Protein AF-A0A836VFN3-F1 (afdb_monomer_lite)

Secondary structure (DSSP, 8-state):
-HHHHHHHHHHHHHHHHHHHHHHHHHHHHHHHHHHHS-GGGGGHHHHHHHTT--SGGGHHHHHHHHHHHHHHHHHHHHHHHHHHHHHHGGGT----SHHHHHHHHHHHH-TTHHHHHHHHHHHHHHHHHHHHHHHHHHHHHHHHHHHH-SS---------TT-HHHHHHHHHHHHHHHHHTSTTSSPHHHHHHHHHHHHHHHHHHHHHHHHHHHH-HHHH-TTSPPPHHHHHHHHHHHHHHHHHHHHHHHHHHHHHHH-

pLDDT: mean 77.26, std 13.4, range [36.62, 94.38]

Sequence (259 aa):
MHMQNKCAMNRARIQLFTTGGYLLLQTVEAFLLAVGGSITNLLYPYFIQQKGWQGPRFRRVQLYDLAFGTSVLVIINLSIWTIGAELLYPRGMTVESLDDLANLLTLVLGQLGGPIFYLGVFAALYSSVIGNAVGNGYLVTDIVRVCQSREATLAGRLEVGHSRVYHAVAAWCLFSPLIWSLPGMPSFIALTIIANAAAVVVLPILCGGLWCLTARTAFIGPAYRNKWWENTVLAGLFILSLWAAYQSVIAITNALYIT

Foldseek 3Di:
DVVVVVVVVVVVVVVCCVVVVVVVVVVVLVVCCVPVQFPLVVLLVLVCVVVVVDDDVCVVVSVVVVVVVVVVVVVVVVVVVVLCCVQCVVVVDDDPDPVVVLVSLCVVVNPCRNVVSVVVVVVVVVVVLQSVLQSVLVVVVVVVVVVVDPDDDPPHRPPSVPPPSSVVSSCCSVCVVVVCPDPPHDPPVVVVLVVVLVSLLCRLVVLVVVLVQQQDCVRVHPVRHDDPVSNVVSVVSNVSSVVSNVVSVVVVVVVVVVD

Radius of gyration: 23.2 Å; chains: 1; bounding box: 80×47×56 Å

Structure (mmCIF, N/CA/C/O backbone):
data_AF-A0A836VFN3-F1
#
_entry.id   AF-A0A836VFN3-F1
#
loop_
_atom_site.group_PDB
_atom_site.id
_atom_site.type_symbol
_atom_site.label_atom_id
_atom_site.label_alt_id
_atom_site.label_comp_id
_atom_site.label_asym_id
_atom_site.label_entity_id
_atom_site.label_seq_id
_atom_site.pdbx_PDB_ins_code
_atom_site.Cartn_x
_atom_site.Cartn_y
_atom_site.Cartn_z
_atom_site.occupancy
_atom_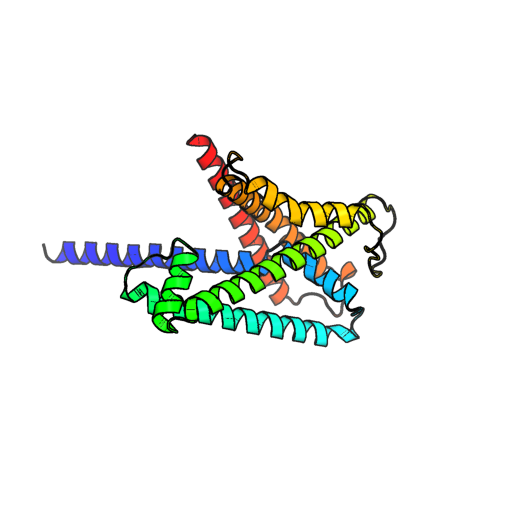site.B_iso_or_equiv
_atom_site.auth_seq_id
_atom_site.auth_comp_id
_atom_site.auth_asym_id
_atom_site.auth_atom_id
_atom_site.pdbx_PDB_model_num
ATOM 1 N N . MET A 1 1 ? -55.175 15.075 8.593 1.00 45.00 1 MET A N 1
ATOM 2 C CA . MET A 1 1 ? -53.905 14.727 9.281 1.00 45.00 1 MET A CA 1
ATOM 3 C C . MET A 1 1 ? -53.213 13.457 8.764 1.00 45.00 1 MET A C 1
ATOM 5 O O . MET A 1 1 ? -51.993 13.405 8.805 1.00 45.00 1 MET A O 1
ATOM 9 N N . HIS A 1 2 ? -53.913 12.453 8.217 1.00 39.25 2 HIS A N 1
ATOM 10 C CA . HIS A 1 2 ? -53.285 11.175 7.822 1.00 39.25 2 HIS A CA 1
ATOM 11 C C . HIS A 1 2 ? -52.385 11.228 6.556 1.00 39.25 2 HIS A C 1
ATOM 13 O O . HIS A 1 2 ? -51.467 10.424 6.413 1.00 39.25 2 HIS A O 1
ATOM 19 N N . MET A 1 3 ? -52.588 12.203 5.658 1.00 41.81 3 MET A N 1
ATOM 20 C CA . MET A 1 3 ? -51.788 12.372 4.429 1.00 41.81 3 MET A CA 1
ATOM 21 C C . MET A 1 3 ? -50.443 13.090 4.652 1.00 41.81 3 MET A C 1
ATOM 23 O O . MET A 1 3 ? -49.457 12.756 3.996 1.00 41.81 3 MET A O 1
ATOM 27 N N . GLN A 1 4 ? -50.361 14.023 5.609 1.00 42.06 4 GLN A N 1
ATOM 28 C CA . GLN A 1 4 ? -49.110 14.734 5.910 1.00 42.06 4 GLN A CA 1
ATOM 29 C C . GLN A 1 4 ? -48.072 13.827 6.593 1.00 42.06 4 GLN A C 1
ATOM 31 O O . GLN A 1 4 ? -46.896 13.894 6.240 1.00 42.06 4 GLN A O 1
ATOM 36 N N . ASN A 1 5 ? -48.503 12.887 7.445 1.00 42.81 5 ASN A N 1
ATOM 37 C CA . ASN A 1 5 ? -47.602 11.903 8.060 1.00 42.81 5 ASN A CA 1
ATOM 38 C C . ASN A 1 5 ? -47.013 10.908 7.046 1.00 42.81 5 ASN A C 1
ATOM 40 O O . ASN A 1 5 ? -45.830 10.589 7.130 1.00 42.81 5 ASN A O 1
ATOM 44 N N . LYS A 1 6 ? -47.778 10.469 6.033 1.00 41.91 6 LYS A N 1
ATOM 45 C CA . LYS A 1 6 ? -47.237 9.620 4.950 1.00 41.91 6 LYS A CA 1
ATOM 46 C C . LYS A 1 6 ? -46.214 10.365 4.086 1.00 41.91 6 LYS A C 1
ATOM 48 O O . LYS A 1 6 ? -45.212 9.780 3.686 1.00 41.91 6 LYS A O 1
ATOM 53 N N . CYS A 1 7 ? -46.429 11.657 3.831 1.00 39.06 7 CYS A N 1
ATOM 54 C CA . CYS A 1 7 ? -45.517 12.467 3.022 1.00 39.06 7 CYS A CA 1
ATOM 55 C C . CYS A 1 7 ? -44.215 12.834 3.762 1.00 39.06 7 CYS A C 1
ATOM 57 O O . CYS A 1 7 ? -43.168 12.935 3.124 1.00 39.06 7 CYS A O 1
ATOM 59 N N . ALA A 1 8 ? -44.265 13.003 5.089 1.00 45.47 8 ALA A N 1
ATOM 60 C CA . ALA A 1 8 ? -43.086 13.194 5.937 1.00 45.47 8 ALA A CA 1
ATOM 61 C C . ALA A 1 8 ? -42.289 11.889 6.115 1.00 45.47 8 ALA A C 1
ATOM 63 O O . ALA A 1 8 ? -41.068 11.896 6.003 1.00 45.47 8 ALA A O 1
ATOM 64 N N . MET A 1 9 ? -42.972 10.752 6.282 1.00 38.78 9 MET A N 1
ATOM 65 C CA . MET A 1 9 ? -42.340 9.432 6.403 1.00 38.78 9 MET A CA 1
ATOM 66 C C . MET A 1 9 ? -41.693 8.964 5.090 1.00 38.78 9 MET A C 1
ATOM 68 O O . MET A 1 9 ? -40.608 8.388 5.113 1.00 38.78 9 MET A O 1
ATOM 72 N N . ASN A 1 10 ? -42.301 9.268 3.936 1.00 39.69 10 ASN A N 1
ATOM 73 C CA . ASN A 1 10 ? -41.668 9.033 2.636 1.00 39.69 10 ASN A CA 1
ATOM 74 C C . ASN A 1 10 ? -40.487 9.981 2.392 1.00 39.69 10 ASN A C 1
ATOM 76 O O . ASN A 1 10 ? -39.479 9.535 1.862 1.00 39.69 10 ASN A O 1
ATOM 80 N N . ARG A 1 11 ? -40.550 11.247 2.833 1.00 40.75 11 ARG A N 1
ATOM 81 C CA . ARG A 1 11 ? -39.393 12.160 2.782 1.00 40.75 11 ARG A CA 1
ATOM 82 C C . ARG A 1 11 ? -38.243 11.696 3.674 1.00 40.75 11 ARG A C 1
ATOM 84 O O . ARG A 1 11 ? -37.113 11.696 3.211 1.00 40.75 11 ARG A O 1
ATOM 91 N N . ALA A 1 12 ? -38.534 11.222 4.884 1.00 44.06 12 ALA A N 1
ATOM 92 C CA . ALA A 1 12 ? -37.539 10.665 5.797 1.00 44.06 12 ALA A CA 1
ATOM 93 C C . ALA A 1 12 ? -36.931 9.356 5.268 1.00 44.06 12 ALA A C 1
ATOM 95 O O . ALA A 1 12 ? -35.727 9.163 5.379 1.00 44.06 12 ALA A O 1
ATOM 96 N N . ARG A 1 13 ? -37.725 8.479 4.633 1.00 36.62 13 ARG A N 1
ATOM 97 C CA . ARG A 1 13 ? -37.216 7.269 3.961 1.00 36.62 13 ARG A CA 1
ATOM 98 C C . ARG A 1 13 ? -36.366 7.588 2.736 1.00 36.62 13 ARG A C 1
ATOM 100 O O . ARG A 1 13 ? -35.342 6.944 2.554 1.00 36.62 13 ARG A O 1
ATOM 107 N N . ILE A 1 14 ? -36.763 8.574 1.929 1.00 47.12 14 ILE A N 1
ATOM 108 C CA . ILE A 1 14 ? -35.977 9.039 0.779 1.00 47.12 14 ILE A CA 1
ATOM 109 C C . ILE A 1 14 ? -34.679 9.683 1.268 1.00 47.12 14 ILE A C 1
ATOM 111 O O . ILE A 1 14 ? -33.635 9.321 0.748 1.00 47.12 14 ILE A O 1
ATOM 115 N N . GLN A 1 15 ? -34.716 10.521 2.313 1.00 38.22 15 GLN A N 1
ATOM 116 C CA . GLN A 1 15 ? -33.518 11.078 2.949 1.00 38.22 15 GLN A CA 1
ATOM 117 C C . GLN A 1 15 ? -32.614 9.991 3.535 1.00 38.22 15 GLN A C 1
ATOM 119 O O . GLN A 1 15 ? -31.418 10.037 3.292 1.00 38.22 15 GLN A O 1
ATOM 124 N N . LEU A 1 16 ? -33.142 8.973 4.226 1.00 41.53 16 LEU A N 1
ATOM 125 C CA . LEU A 1 16 ? -32.332 7.847 4.710 1.00 41.53 16 LEU A CA 1
ATOM 126 C C . LEU A 1 16 ? -31.707 7.043 3.560 1.00 41.53 16 LEU A C 1
ATOM 128 O O . LEU A 1 16 ? -30.573 6.596 3.686 1.00 41.53 16 LEU A O 1
ATOM 132 N N . PHE A 1 17 ? -32.416 6.874 2.439 1.00 42.41 17 PHE A N 1
ATOM 133 C CA . PHE A 1 17 ? -31.891 6.191 1.254 1.00 42.41 17 PHE A CA 1
ATOM 134 C C . PHE A 1 17 ? -30.854 7.028 0.502 1.00 42.41 1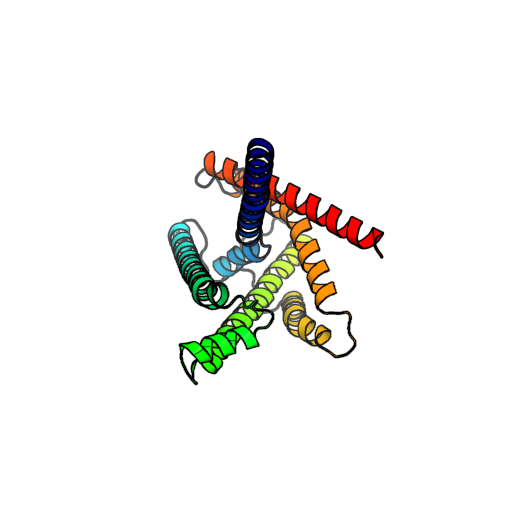7 PHE A C 1
ATOM 136 O O . PHE A 1 17 ? -29.860 6.478 0.039 1.00 42.41 17 PHE A O 1
ATOM 143 N N . THR A 1 18 ? -31.037 8.346 0.395 1.00 47.69 18 THR A N 1
ATOM 144 C CA . THR A 1 18 ? -30.051 9.237 -0.232 1.00 47.69 18 THR A CA 1
ATOM 145 C C . THR A 1 18 ? -28.830 9.440 0.652 1.00 47.69 18 THR A C 1
ATOM 147 O O . THR A 1 18 ? -27.720 9.379 0.144 1.00 47.69 18 THR A O 1
ATOM 150 N N . THR A 1 19 ? -28.994 9.613 1.966 1.00 52.50 19 THR A N 1
ATOM 151 C CA . THR A 1 19 ? -27.871 9.778 2.900 1.00 52.50 19 THR A CA 1
ATOM 152 C C . THR A 1 19 ? -27.165 8.445 3.130 1.00 52.50 19 THR A C 1
ATOM 154 O O . THR A 1 19 ? -25.945 8.387 3.058 1.00 52.50 19 THR A O 1
ATOM 157 N N . GLY A 1 20 ? -27.908 7.349 3.308 1.00 59.44 20 GLY A N 1
ATOM 158 C CA . GLY A 1 20 ? -27.349 6.000 3.424 1.00 59.44 20 GLY A CA 1
ATOM 159 C C . GLY A 1 20 ? -26.682 5.523 2.133 1.00 59.44 20 GLY A C 1
ATOM 160 O O . GLY A 1 20 ? -25.567 5.019 2.175 1.00 59.44 20 GLY A O 1
ATOM 161 N N . GLY A 1 21 ? -27.306 5.751 0.974 1.00 68.12 21 GLY A N 1
ATOM 162 C CA . GLY A 1 21 ? -26.721 5.438 -0.333 1.00 68.12 21 GLY A CA 1
ATOM 163 C C . GLY A 1 21 ? -25.466 6.260 -0.633 1.00 68.12 21 GLY A C 1
ATOM 164 O O . GLY A 1 21 ? -24.474 5.715 -1.107 1.00 68.12 21 GLY A O 1
ATOM 165 N N . TYR A 1 22 ? -25.468 7.550 -0.294 1.00 70.25 22 TYR A N 1
ATOM 166 C CA . TYR A 1 22 ? -24.298 8.419 -0.440 1.00 70.25 22 TYR A CA 1
ATOM 167 C C . TYR A 1 22 ? -23.153 8.035 0.510 1.00 70.25 22 TYR A C 1
ATOM 169 O O . TYR A 1 22 ? -21.990 8.071 0.115 1.00 70.25 22 TYR A O 1
ATOM 177 N N . LEU A 1 23 ? -23.462 7.619 1.742 1.00 69.25 23 LEU A N 1
ATOM 178 C CA . LEU A 1 23 ? -22.468 7.092 2.685 1.00 69.25 23 LEU A CA 1
ATOM 179 C C . LEU A 1 23 ? -21.878 5.759 2.206 1.00 69.25 23 LEU A C 1
ATOM 181 O O . LEU A 1 23 ? -20.669 5.550 2.304 1.00 69.25 23 LEU A O 1
ATOM 185 N N . LEU A 1 24 ? -22.706 4.873 1.645 1.00 75.19 24 LEU A N 1
ATOM 186 C CA . LEU A 1 24 ? -22.245 3.616 1.051 1.00 75.19 24 LEU A CA 1
ATOM 187 C C . LEU A 1 24 ? -21.313 3.869 -0.137 1.00 75.19 24 LEU A C 1
ATOM 189 O O . LEU A 1 24 ? -20.251 3.258 -0.214 1.00 75.19 24 LEU A O 1
ATOM 193 N N . LEU A 1 25 ? -21.670 4.801 -1.025 1.00 75.06 25 LEU A N 1
ATOM 194 C CA . LEU A 1 25 ? -20.829 5.184 -2.161 1.00 75.06 25 LEU A CA 1
ATOM 195 C C . LEU A 1 25 ? -19.477 5.746 -1.706 1.00 75.06 25 LEU A C 1
ATOM 197 O O . LEU A 1 25 ? -18.448 5.250 -2.154 1.00 75.06 25 LEU A O 1
ATOM 201 N N . GLN A 1 26 ? -19.461 6.679 -0.749 1.00 71.06 26 GLN A N 1
ATOM 202 C CA . GLN A 1 26 ? -18.211 7.203 -0.176 1.00 71.06 26 GLN A CA 1
ATOM 203 C C . GLN A 1 26 ? -17.350 6.111 0.460 1.00 71.06 26 GLN A C 1
ATOM 205 O O . GLN A 1 26 ? -16.129 6.120 0.327 1.00 71.06 26 GLN A O 1
ATOM 210 N N . THR A 1 27 ? -17.983 5.153 1.137 1.00 73.12 27 THR A N 1
ATOM 211 C CA . THR A 1 27 ? -17.275 4.029 1.754 1.00 73.12 27 THR A CA 1
ATOM 212 C C . THR A 1 27 ? -16.602 3.169 0.685 1.00 73.12 27 THR A C 1
ATOM 214 O O . THR A 1 27 ? -15.420 2.848 0.796 1.00 73.12 27 THR A O 1
ATOM 217 N N . VAL A 1 28 ? -17.323 2.840 -0.391 1.00 78.31 28 VAL A N 1
ATOM 218 C CA . VAL A 1 28 ? -16.786 2.063 -1.520 1.00 78.31 28 VAL A CA 1
ATOM 219 C C . VAL A 1 28 ? -15.644 2.807 -2.214 1.00 78.31 28 VAL A C 1
ATOM 221 O O . VAL A 1 28 ? -14.599 2.212 -2.477 1.00 78.31 28 VAL A O 1
ATOM 224 N N . GLU A 1 29 ? -15.806 4.104 -2.473 1.00 73.25 29 GLU A N 1
ATOM 225 C CA . GLU A 1 29 ? -14.761 4.950 -3.058 1.00 73.25 29 GLU A CA 1
ATOM 226 C C . GLU A 1 29 ? -13.503 4.983 -2.184 1.00 73.25 29 GLU A C 1
ATOM 228 O O . GLU A 1 29 ? -12.396 4.773 -2.688 1.00 73.25 29 GLU A O 1
ATOM 233 N N . ALA A 1 30 ? -13.665 5.170 -0.870 1.00 73.94 30 ALA A N 1
ATOM 234 C CA . ALA A 1 30 ? -12.558 5.165 0.079 1.00 73.94 30 ALA A CA 1
ATOM 235 C C . ALA A 1 30 ? -11.791 3.834 0.053 1.00 73.94 30 ALA A C 1
ATOM 237 O O . ALA A 1 30 ? -10.561 3.839 0.037 1.00 73.94 30 ALA A O 1
ATOM 238 N N . PHE A 1 31 ? -12.488 2.695 -0.030 1.00 77.12 31 PHE A N 1
ATOM 239 C CA . PHE A 1 31 ? -11.841 1.385 -0.148 1.00 77.12 31 PHE A CA 1
ATOM 240 C C . PHE A 1 31 ? -11.079 1.214 -1.462 1.00 77.12 31 PHE A C 1
ATOM 242 O O . PHE A 1 31 ? -9.940 0.740 -1.454 1.00 77.12 31 PHE A O 1
ATOM 249 N N . LEU A 1 32 ? -11.679 1.614 -2.586 1.00 78.06 32 LEU A N 1
ATOM 250 C CA . LEU A 1 32 ? -11.026 1.536 -3.895 1.00 78.06 32 LEU A CA 1
ATOM 251 C C . LEU A 1 32 ? -9.728 2.351 -3.916 1.00 78.06 32 LEU A C 1
ATOM 253 O O . LEU A 1 32 ? -8.703 1.865 -4.401 1.00 78.06 32 LEU A O 1
ATOM 257 N N . LEU A 1 33 ? -9.753 3.559 -3.348 1.00 73.19 33 LEU A N 1
ATOM 258 C CA . LEU A 1 33 ? -8.585 4.437 -3.280 1.00 73.19 33 LEU A CA 1
ATOM 259 C C . LEU A 1 33 ? -7.540 3.946 -2.273 1.00 73.19 33 LEU A C 1
ATOM 261 O O . LEU A 1 33 ? -6.351 3.973 -2.586 1.00 73.19 33 LEU A O 1
ATOM 265 N N . ALA A 1 34 ? -7.958 3.442 -1.109 1.00 73.88 34 ALA A N 1
ATOM 266 C CA . ALA A 1 34 ? -7.043 2.910 -0.099 1.00 73.88 34 ALA A CA 1
ATOM 267 C C . ALA A 1 34 ? -6.235 1.711 -0.622 1.00 73.88 34 ALA A C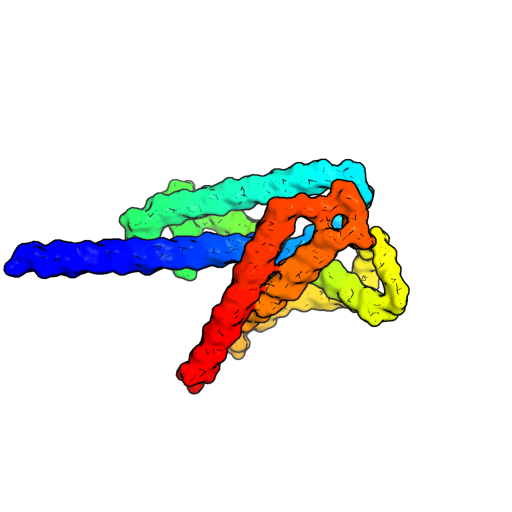 1
ATOM 269 O O . ALA A 1 34 ? -5.035 1.612 -0.371 1.00 73.88 34 ALA A O 1
ATOM 270 N N . VAL A 1 35 ? -6.876 0.814 -1.380 1.00 76.25 35 VAL A N 1
ATOM 271 C CA . VAL A 1 35 ? -6.229 -0.398 -1.906 1.00 76.25 35 VAL A CA 1
ATOM 272 C C . VAL A 1 35 ? -5.462 -0.115 -3.200 1.00 76.25 35 VAL A C 1
ATOM 274 O O . VAL A 1 35 ? -4.303 -0.505 -3.344 1.00 76.25 35 VAL A O 1
ATOM 277 N N . GLY A 1 36 ? -6.094 0.559 -4.164 1.00 68.88 36 GLY A N 1
ATOM 278 C CA . GLY A 1 36 ? -5.510 0.770 -5.492 1.00 68.88 36 GLY A CA 1
ATOM 279 C C . GLY A 1 36 ? -4.483 1.901 -5.545 1.00 68.88 36 GLY A C 1
ATOM 280 O O . GLY A 1 36 ? -3.541 1.848 -6.335 1.00 68.88 36 GLY A O 1
ATOM 281 N N . GLY A 1 37 ? -4.655 2.912 -4.698 1.00 67.25 37 GLY A N 1
ATOM 282 C CA . GLY A 1 37 ? -3.931 4.174 -4.766 1.00 67.25 37 GLY A CA 1
ATOM 283 C C . GLY A 1 37 ? -2.673 4.288 -3.908 1.00 67.25 37 GLY A C 1
ATOM 284 O O . GLY A 1 37 ? -1.927 5.257 -4.018 1.00 67.25 37 GLY A O 1
ATOM 285 N N . SER A 1 38 ? -2.415 3.330 -3.025 1.00 78.50 38 SER A N 1
ATOM 286 C CA . SER A 1 38 ? -1.354 3.503 -2.037 1.00 78.50 38 SER A CA 1
ATOM 287 C C . SER A 1 38 ? 0.041 3.611 -2.668 1.00 78.50 38 SER A C 1
ATOM 289 O O . SER A 1 38 ? 0.395 2.840 -3.564 1.00 78.50 38 SER A O 1
ATOM 291 N N . ILE A 1 39 ? 0.877 4.505 -2.120 1.00 79.38 39 ILE A N 1
ATOM 292 C CA . ILE A 1 39 ? 2.318 4.596 -2.423 1.00 79.38 39 ILE A CA 1
ATOM 293 C C . ILE A 1 39 ? 2.985 3.222 -2.248 1.00 79.38 39 ILE A C 1
ATOM 295 O O . ILE A 1 39 ? 3.884 2.866 -3.007 1.00 79.38 39 ILE A O 1
ATOM 299 N N . THR A 1 40 ? 2.494 2.405 -1.310 1.00 81.94 40 THR A N 1
ATOM 300 C CA . THR A 1 40 ? 2.981 1.044 -1.046 1.00 81.94 40 THR A CA 1
ATOM 301 C C . THR A 1 40 ? 2.932 0.142 -2.286 1.00 81.94 40 THR A C 1
ATOM 303 O O . THR A 1 40 ? 3.769 -0.750 -2.426 1.00 81.94 40 THR A O 1
ATOM 306 N N . ASN A 1 41 ? 2.024 0.393 -3.237 1.00 84.62 41 ASN A N 1
ATOM 307 C CA . ASN A 1 41 ? 1.961 -0.371 -4.487 1.00 84.62 41 ASN A CA 1
ATOM 308 C C . ASN A 1 41 ? 3.220 -0.176 -5.353 1.00 84.62 41 ASN A C 1
ATOM 310 O O . ASN A 1 41 ? 3.591 -1.079 -6.104 1.00 84.62 41 ASN A O 1
ATOM 314 N N . LEU A 1 42 ? 3.936 0.947 -5.198 1.00 85.44 42 LEU A N 1
ATOM 315 C CA . LEU A 1 42 ? 5.232 1.176 -5.846 1.00 85.44 42 LEU A CA 1
ATOM 316 C C . LEU A 1 42 ? 6.371 0.349 -5.243 1.00 85.44 42 LEU A C 1
ATOM 318 O O . LEU A 1 42 ? 7.430 0.245 -5.855 1.00 85.44 42 LEU A O 1
ATOM 322 N N . LEU A 1 43 ? 6.176 -0.257 -4.070 1.00 87.50 43 LEU A N 1
ATOM 323 C CA . LEU A 1 43 ? 7.191 -1.095 -3.428 1.00 87.50 43 LEU A CA 1
ATOM 324 C C . LEU A 1 43 ? 7.231 -2.501 -4.043 1.00 87.50 43 LEU A C 1
ATOM 326 O O . LEU A 1 43 ? 8.278 -3.151 -4.066 1.00 87.50 43 LEU A O 1
ATOM 330 N N . TYR A 1 44 ? 6.103 -2.966 -4.588 1.00 86.12 44 TYR A N 1
ATOM 331 C CA . TYR A 1 44 ? 5.961 -4.312 -5.143 1.00 86.12 44 TYR A CA 1
ATOM 332 C C . TYR A 1 44 ? 6.962 -4.635 -6.277 1.00 86.12 44 TYR A C 1
ATOM 334 O O . TYR A 1 44 ? 7.590 -5.699 -6.218 1.00 86.12 44 TYR A O 1
ATOM 342 N N . PRO A 1 45 ? 7.217 -3.739 -7.257 1.00 85.31 45 PRO A N 1
ATOM 343 C CA . PRO A 1 45 ? 8.264 -3.937 -8.261 1.00 85.31 45 PRO A CA 1
ATOM 344 C C . PRO A 1 45 ? 9.658 -4.195 -7.672 1.00 85.31 45 PRO A C 1
ATOM 346 O O . PRO A 1 45 ? 10.381 -5.050 -8.185 1.00 85.31 45 PRO A O 1
ATOM 349 N N . TYR A 1 46 ? 10.027 -3.524 -6.574 1.00 86.12 46 TYR A N 1
ATOM 350 C CA . TYR A 1 46 ? 11.329 -3.718 -5.928 1.00 86.12 46 TYR A CA 1
ATOM 351 C C . TYR A 1 46 ? 11.441 -5.107 -5.287 1.00 86.12 46 TYR A C 1
ATOM 353 O O . TYR A 1 46 ? 12.470 -5.771 -5.433 1.00 86.12 46 TYR A O 1
ATOM 361 N N . PHE A 1 47 ? 10.374 -5.604 -4.654 1.00 87.50 47 PHE A N 1
ATOM 362 C CA . PHE A 1 47 ? 10.358 -6.964 -4.101 1.00 87.50 47 PHE A CA 1
ATOM 363 C C . PHE A 1 47 ? 10.418 -8.042 -5.192 1.00 87.50 47 PHE A C 1
ATOM 365 O O . PHE A 1 47 ? 11.134 -9.036 -5.046 1.00 87.50 47 PHE A O 1
ATOM 372 N N . ILE A 1 48 ? 9.739 -7.834 -6.324 1.00 87.12 48 ILE A N 1
ATOM 373 C CA . ILE A 1 48 ? 9.868 -8.703 -7.506 1.00 87.12 48 ILE A CA 1
ATOM 374 C C . ILE A 1 48 ? 11.310 -8.702 -8.030 1.00 87.12 48 ILE A C 1
ATOM 376 O O . ILE A 1 48 ? 11.865 -9.762 -8.345 1.00 87.12 48 ILE A O 1
ATOM 380 N N . GLN A 1 49 ? 11.936 -7.526 -8.107 1.00 82.62 49 GLN A N 1
ATOM 381 C CA . GLN A 1 49 ? 13.306 -7.388 -8.591 1.00 82.62 49 GLN A CA 1
ATOM 382 C C . GLN A 1 49 ? 14.313 -8.107 -7.675 1.00 82.62 49 GLN A C 1
ATOM 384 O O . GLN A 1 49 ? 15.234 -8.769 -8.169 1.00 82.62 49 GLN A O 1
ATOM 389 N N . GLN A 1 50 ? 14.109 -8.058 -6.354 1.00 82.56 50 GLN A N 1
ATOM 390 C CA . GLN A 1 50 ? 14.920 -8.796 -5.375 1.00 82.56 50 GLN A CA 1
ATOM 391 C C . GLN A 1 50 ? 14.798 -10.312 -5.547 1.00 82.56 50 GLN A C 1
ATOM 393 O O . GLN A 1 50 ? 15.823 -10.999 -5.623 1.00 82.56 50 GLN A O 1
ATOM 398 N N . LYS A 1 51 ? 13.573 -10.828 -5.749 1.00 83.81 51 LYS A N 1
ATOM 399 C CA . LYS A 1 51 ? 13.328 -12.244 -6.096 1.00 83.81 51 LYS A CA 1
ATOM 400 C C . LYS A 1 51 ? 14.030 -12.674 -7.398 1.00 83.81 51 LYS A C 1
ATOM 402 O O . LYS A 1 51 ? 14.122 -13.864 -7.683 1.00 83.81 51 LYS A O 1
ATOM 407 N N . GLY A 1 52 ? 14.556 -11.730 -8.187 1.00 82.38 52 GLY A N 1
ATOM 408 C CA . GLY A 1 52 ? 15.254 -11.999 -9.448 1.00 82.38 52 GLY A CA 1
ATOM 409 C C . GLY A 1 52 ? 14.304 -12.312 -10.600 1.00 82.38 52 GLY A C 1
ATOM 410 O O . GLY A 1 52 ? 14.731 -12.811 -11.638 1.00 82.38 52 GLY A O 1
ATOM 411 N N . TRP A 1 53 ? 13.014 -12.026 -10.426 1.00 83.94 53 TRP A N 1
ATOM 412 C CA . TRP A 1 53 ? 11.986 -12.270 -11.429 1.00 83.94 53 TRP A CA 1
ATOM 413 C C . TRP A 1 53 ? 12.042 -11.186 -12.507 1.00 83.94 53 TRP A C 1
ATOM 415 O O . TRP A 1 53 ? 11.283 -10.219 -12.477 1.00 83.94 53 TRP A O 1
ATOM 425 N N . GLN A 1 54 ? 12.965 -11.345 -13.455 1.00 78.19 54 GLN A N 1
ATOM 426 C CA . GLN A 1 54 ? 13.165 -10.407 -14.556 1.00 78.19 54 GLN A CA 1
ATOM 427 C C . GLN A 1 54 ? 12.635 -10.965 -15.880 1.00 78.19 54 GLN A C 1
ATOM 429 O O . GLN A 1 54 ? 12.878 -12.115 -16.249 1.00 78.19 54 GLN A O 1
ATOM 434 N N . GLY A 1 55 ? 11.921 -10.113 -16.611 1.00 78.44 55 GLY A N 1
ATOM 435 C CA . GLY A 1 55 ? 11.434 -10.395 -17.955 1.00 78.44 55 GLY A CA 1
ATOM 436 C C . GLY A 1 55 ? 10.105 -11.166 -18.035 1.00 78.44 55 GLY A C 1
ATOM 437 O O . GLY A 1 55 ? 9.513 -11.556 -17.025 1.00 78.44 55 GLY A O 1
ATOM 438 N N . PRO A 1 56 ? 9.617 -11.408 -19.267 1.00 80.69 56 PRO A N 1
ATOM 439 C CA . PRO A 1 56 ? 8.272 -11.931 -19.528 1.00 80.69 56 PRO A CA 1
ATOM 440 C C . PRO A 1 56 ? 7.955 -13.310 -18.944 1.00 80.69 56 PRO A C 1
ATOM 442 O O . PRO A 1 56 ? 6.790 -13.620 -18.687 1.00 80.69 56 PRO A O 1
ATOM 445 N N . ARG A 1 57 ? 8.976 -14.152 -18.735 1.00 85.38 57 ARG A N 1
ATOM 446 C CA . ARG A 1 57 ? 8.815 -15.542 -18.276 1.00 85.38 57 ARG A CA 1
ATOM 447 C C . ARG A 1 57 ? 8.143 -15.627 -16.904 1.00 85.38 57 ARG A C 1
ATOM 449 O O . ARG A 1 57 ? 7.365 -16.547 -16.666 1.00 85.38 57 ARG A O 1
ATOM 456 N N . PHE A 1 58 ? 8.406 -14.661 -16.026 1.00 85.50 58 PHE A N 1
ATOM 457 C CA . PHE A 1 58 ? 7.870 -14.648 -14.664 1.00 85.50 58 PHE A CA 1
ATOM 458 C C . PHE A 1 58 ? 6.510 -13.956 -14.549 1.00 85.50 58 PHE A C 1
ATOM 460 O O . PHE A 1 58 ? 5.904 -14.009 -13.484 1.00 85.50 58 PHE A O 1
ATOM 467 N N . ARG A 1 59 ? 5.973 -13.375 -15.631 1.00 84.06 59 ARG A N 1
ATOM 468 C CA . ARG A 1 59 ? 4.712 -12.617 -15.592 1.00 84.06 59 ARG A CA 1
ATOM 469 C C . ARG A 1 59 ? 3.541 -13.440 -15.055 1.00 84.06 59 ARG A C 1
ATOM 471 O O . ARG A 1 59 ? 2.768 -12.953 -14.241 1.00 84.06 59 ARG A O 1
ATOM 478 N N . ARG A 1 60 ? 3.402 -14.698 -15.491 1.00 87.12 60 ARG A N 1
ATOM 479 C CA . ARG A 1 60 ? 2.329 -15.577 -14.989 1.00 87.12 60 ARG A CA 1
ATOM 480 C C . ARG A 1 60 ? 2.505 -15.878 -13.501 1.00 87.12 60 ARG A C 1
ATOM 482 O O . ARG A 1 60 ? 1.530 -15.850 -12.768 1.00 87.12 60 ARG A O 1
ATOM 489 N N . VAL A 1 61 ? 3.742 -16.111 -13.061 1.00 90.25 61 VAL A N 1
ATOM 490 C CA . VAL A 1 61 ? 4.064 -16.375 -11.650 1.00 90.25 61 VAL A CA 1
ATOM 491 C C . VAL A 1 61 ? 3.762 -15.150 -10.787 1.00 90.25 61 VAL A C 1
ATOM 493 O O . VAL A 1 61 ? 3.122 -15.295 -9.756 1.00 90.25 61 VAL A O 1
ATOM 496 N N . GLN A 1 62 ? 4.131 -13.951 -11.243 1.00 89.62 62 GLN A N 1
ATOM 497 C CA . GLN A 1 62 ? 3.813 -12.685 -10.573 1.00 89.62 62 GLN A CA 1
ATOM 498 C C . GLN A 1 62 ? 2.301 -12.473 -10.433 1.00 89.62 62 GLN A C 1
ATOM 500 O O . GLN A 1 62 ? 1.832 -12.099 -9.366 1.00 89.62 62 GLN A O 1
ATOM 505 N N . LEU A 1 63 ? 1.527 -12.745 -11.489 1.00 88.69 63 LEU A N 1
ATOM 506 C CA . LEU A 1 63 ? 0.069 -12.610 -11.439 1.00 88.69 63 LEU A CA 1
ATOM 507 C C . LEU A 1 63 ? -0.576 -13.620 -10.484 1.00 88.69 63 LEU A C 1
ATOM 509 O O . LEU A 1 63 ? -1.514 -13.256 -9.784 1.00 88.69 63 LEU A O 1
ATOM 513 N N . TYR A 1 64 ? -0.079 -14.859 -10.425 1.00 91.75 64 TYR A N 1
ATOM 514 C CA . TYR A 1 64 ? -0.571 -15.844 -9.459 1.00 91.75 64 TYR A CA 1
ATOM 515 C C . TYR A 1 64 ? -0.177 -15.499 -8.018 1.00 91.75 64 TYR A C 1
ATOM 517 O O . TYR A 1 64 ? -1.018 -15.623 -7.135 1.00 91.75 64 TYR A O 1
ATOM 525 N N . ASP A 1 65 ? 1.052 -15.030 -7.784 1.00 91.19 65 ASP A N 1
ATOM 526 C CA . ASP A 1 65 ? 1.531 -14.548 -6.477 1.00 91.19 65 ASP A CA 1
ATOM 527 C C . ASP A 1 65 ? 0.668 -13.378 -5.980 1.00 91.19 65 ASP A C 1
ATOM 529 O O . ASP A 1 65 ? 0.154 -13.415 -4.861 1.00 91.19 65 ASP A O 1
ATOM 533 N N . LEU A 1 66 ? 0.411 -12.396 -6.852 1.00 89.75 66 LEU A N 1
ATOM 534 C CA . LEU A 1 66 ? -0.463 -11.264 -6.557 1.00 89.75 66 LEU A CA 1
ATOM 535 C C . LEU A 1 66 ? -1.906 -11.713 -6.294 1.00 89.75 66 LEU A C 1
ATOM 537 O O . LEU A 1 66 ? -2.482 -11.343 -5.277 1.00 89.75 66 LEU A O 1
ATOM 541 N N . ALA A 1 67 ? -2.484 -12.539 -7.172 1.00 91.81 67 ALA A N 1
ATOM 542 C CA . ALA A 1 67 ? -3.856 -13.019 -7.017 1.00 91.81 67 ALA A CA 1
ATOM 543 C C . ALA A 1 67 ? -4.036 -13.834 -5.730 1.00 91.81 67 ALA A C 1
ATOM 545 O O . ALA A 1 67 ? -5.041 -13.673 -5.037 1.00 91.81 67 ALA A O 1
ATOM 546 N N . PHE A 1 68 ? -3.059 -14.674 -5.384 1.00 94.38 68 PHE A N 1
ATOM 547 C CA . PHE A 1 68 ? -3.061 -15.435 -4.141 1.00 94.38 68 PHE A CA 1
ATOM 548 C C . PHE A 1 68 ? -3.008 -14.506 -2.923 1.00 94.38 68 PHE A C 1
ATOM 550 O O . PHE A 1 68 ? -3.873 -14.599 -2.052 1.00 94.38 68 PHE A O 1
ATOM 557 N N . GLY A 1 69 ? -2.064 -13.558 -2.899 1.00 90.44 69 GLY A N 1
ATOM 558 C CA . GLY A 1 69 ? -1.942 -12.583 -1.813 1.00 90.44 69 GLY A CA 1
ATOM 559 C C . GLY A 1 69 ? -3.208 -11.744 -1.627 1.00 90.44 69 GLY A C 1
ATOM 560 O O . GLY A 1 69 ? -3.721 -11.627 -0.514 1.00 90.44 69 GLY A O 1
ATOM 561 N N . THR A 1 70 ? -3.772 -11.223 -2.720 1.00 89.56 70 THR A N 1
ATOM 562 C CA . THR A 1 70 ? -5.027 -10.460 -2.685 1.00 89.56 70 THR A CA 1
ATOM 563 C C . THR A 1 70 ? -6.202 -11.316 -2.211 1.00 89.56 70 THR A C 1
ATOM 565 O O . THR A 1 70 ? -7.001 -10.845 -1.408 1.00 89.56 70 THR A O 1
ATOM 568 N N . SER A 1 71 ? -6.304 -12.577 -2.642 1.00 93.44 71 SER A N 1
ATOM 569 C CA . SER A 1 71 ? -7.398 -13.470 -2.225 1.00 93.44 71 SER A CA 1
ATOM 570 C C . SER A 1 71 ? -7.372 -13.738 -0.721 1.00 93.44 71 SER A C 1
ATOM 572 O O . SER A 1 71 ? -8.407 -13.657 -0.062 1.00 93.44 71 SER A O 1
ATOM 574 N N . VAL A 1 72 ? -6.187 -13.995 -0.158 1.00 93.12 72 VAL A N 1
ATOM 575 C CA . VAL A 1 72 ? -6.019 -14.189 1.291 1.00 93.12 72 VAL A CA 1
ATOM 576 C C . VAL A 1 72 ? -6.398 -12.920 2.060 1.00 93.12 72 VAL A C 1
ATOM 578 O O . VAL A 1 72 ? -7.130 -13.002 3.045 1.00 93.12 72 VAL A O 1
ATOM 581 N N . LEU A 1 73 ? -5.975 -11.741 1.587 1.00 89.44 73 LEU A N 1
ATOM 582 C CA . LEU A 1 73 ? -6.344 -10.461 2.204 1.00 89.44 73 LEU A CA 1
ATOM 583 C C . LEU A 1 73 ? -7.857 -10.213 2.183 1.00 89.44 73 LEU A C 1
ATOM 585 O O . LEU A 1 73 ? -8.414 -9.773 3.188 1.00 89.44 73 LEU A O 1
ATOM 589 N N . VAL A 1 74 ? -8.532 -10.526 1.073 1.00 89.62 74 VAL A N 1
ATOM 590 C CA . VAL A 1 74 ? -9.995 -10.414 0.972 1.00 89.62 74 VAL A CA 1
ATOM 591 C C . VAL A 1 74 ? -10.681 -11.343 1.974 1.00 89.62 74 VAL A C 1
ATOM 593 O O . VAL A 1 74 ? -11.584 -10.901 2.679 1.00 89.62 74 VAL A O 1
ATOM 596 N N . ILE A 1 75 ? -10.231 -12.597 2.092 1.00 93.06 75 ILE A N 1
ATOM 597 C CA . ILE A 1 75 ? -10.794 -13.566 3.046 1.00 93.06 75 ILE A CA 1
ATOM 598 C C . ILE A 1 75 ? -10.645 -13.071 4.488 1.00 93.06 75 ILE A C 1
ATOM 600 O O . ILE A 1 75 ? -11.614 -13.100 5.249 1.00 93.06 75 ILE A O 1
ATOM 604 N N . ILE A 1 76 ? -9.460 -12.584 4.866 1.00 88.88 76 ILE A N 1
ATOM 605 C CA . ILE A 1 76 ? -9.215 -12.053 6.214 1.00 88.88 76 ILE A CA 1
ATOM 606 C C . ILE A 1 76 ? -10.097 -10.826 6.478 1.00 88.88 76 ILE A C 1
ATOM 608 O O . ILE A 1 76 ? -10.734 -10.750 7.527 1.00 88.88 76 ILE A O 1
ATOM 612 N N . ASN A 1 77 ? -10.195 -9.894 5.526 1.00 87.56 77 ASN A N 1
ATOM 613 C CA . ASN A 1 77 ? -11.014 -8.691 5.682 1.00 87.56 77 ASN A CA 1
ATOM 614 C C . ASN A 1 77 ? -12.508 -9.031 5.841 1.00 87.56 77 ASN A C 1
ATOM 616 O O . ASN A 1 77 ? -13.154 -8.568 6.780 1.00 87.56 77 ASN A O 1
ATOM 620 N N . LEU A 1 78 ? -13.038 -9.925 5.000 1.00 89.31 78 LEU A N 1
ATOM 621 C CA . LEU A 1 78 ? -14.417 -10.411 5.121 1.00 89.31 78 LEU A CA 1
ATOM 622 C C . LEU A 1 78 ? -14.664 -11.137 6.448 1.00 89.31 78 LEU A C 1
ATOM 624 O O . LEU A 1 78 ? -15.742 -11.008 7.028 1.00 89.31 78 LEU A O 1
ATOM 628 N N . SER A 1 79 ? -13.665 -11.860 6.958 1.00 87.19 79 SER A N 1
ATOM 629 C CA . SER A 1 79 ? -13.752 -12.524 8.263 1.00 87.19 79 SER A CA 1
ATOM 630 C C . SER A 1 79 ? -13.877 -11.499 9.392 1.00 87.19 79 SER A C 1
ATOM 632 O O . SER A 1 79 ? -14.772 -11.616 10.226 1.00 87.19 79 SER A O 1
ATOM 634 N N . ILE A 1 80 ? -13.044 -10.451 9.381 1.00 82.94 80 ILE A N 1
ATOM 635 C CA . ILE A 1 80 ? -13.106 -9.351 10.359 1.00 82.94 80 ILE A CA 1
ATOM 636 C C . ILE A 1 80 ? -14.459 -8.636 10.288 1.00 82.94 80 ILE A C 1
ATOM 638 O O . ILE A 1 80 ? -15.063 -8.368 11.323 1.00 82.94 80 ILE A O 1
ATOM 642 N N . TRP A 1 81 ? -14.973 -8.377 9.084 1.00 82.19 81 TRP A N 1
ATOM 643 C CA . TRP A 1 81 ? -16.292 -7.767 8.893 1.00 82.19 81 TRP A CA 1
ATOM 644 C C . TRP A 1 81 ? -17.425 -8.631 9.434 1.00 82.19 81 TRP A C 1
ATOM 646 O O . TRP A 1 81 ? -18.323 -8.116 10.093 1.00 82.19 81 TRP A O 1
ATOM 656 N N . THR A 1 82 ? -17.373 -9.938 9.183 1.00 84.38 82 THR A N 1
ATOM 657 C CA . THR A 1 82 ? -18.385 -10.885 9.668 1.00 84.38 82 THR A CA 1
ATOM 658 C C . THR A 1 82 ? -18.394 -10.927 11.194 1.00 84.38 82 THR A C 1
ATOM 660 O O . THR A 1 82 ? -19.451 -10.819 11.808 1.00 84.38 82 THR A O 1
ATOM 663 N N . ILE A 1 83 ? -17.210 -10.995 11.812 1.00 80.88 83 ILE A N 1
ATOM 664 C CA . ILE A 1 83 ? -17.037 -10.920 13.269 1.00 80.88 83 ILE A CA 1
ATOM 665 C C . ILE A 1 83 ? -17.585 -9.589 13.790 1.00 80.88 83 ILE A C 1
ATOM 667 O O . ILE A 1 83 ? -18.357 -9.577 14.745 1.00 80.88 83 ILE A O 1
ATOM 671 N N . GLY A 1 84 ? -17.242 -8.473 13.146 1.00 78.06 84 GLY A N 1
ATOM 672 C CA . GLY A 1 84 ? -17.720 -7.158 13.551 1.00 78.06 84 GLY A CA 1
ATOM 673 C C . GLY A 1 84 ? -19.245 -7.036 13.488 1.00 78.06 84 GLY A C 1
ATOM 674 O O . GLY A 1 84 ? -19.868 -6.566 14.438 1.00 78.06 84 GLY A O 1
ATOM 675 N N . ALA A 1 85 ? -19.856 -7.522 12.409 1.00 79.88 85 ALA A N 1
ATOM 676 C CA . ALA A 1 85 ? -21.304 -7.523 12.234 1.00 79.88 85 ALA A CA 1
ATOM 677 C C . ALA A 1 85 ? -22.012 -8.390 13.288 1.00 79.88 85 ALA A C 1
ATOM 679 O O . ALA A 1 85 ? -22.965 -7.928 13.902 1.00 79.88 85 ALA A O 1
ATOM 680 N N . GLU A 1 86 ? -21.533 -9.604 13.556 1.00 79.62 86 GLU A N 1
ATOM 681 C CA . GLU A 1 86 ? -22.142 -10.507 14.546 1.00 79.62 86 GLU A CA 1
ATOM 682 C C . GLU A 1 86 ? -21.934 -10.046 15.998 1.00 79.62 86 GLU A C 1
ATOM 684 O O . GLU A 1 86 ? -22.803 -10.221 16.851 1.00 79.62 86 GLU A O 1
ATOM 689 N N . LEU A 1 87 ? -20.783 -9.450 16.321 1.00 75.75 87 LEU A N 1
ATOM 690 C CA . LEU A 1 87 ? -20.443 -9.118 17.708 1.00 75.75 87 LEU A CA 1
ATOM 691 C C . LEU A 1 87 ? -20.876 -7.716 18.133 1.00 75.75 87 LEU A C 1
ATOM 693 O O . LEU A 1 87 ? -21.335 -7.569 19.273 1.00 75.75 87 LEU A O 1
ATOM 697 N N . LEU A 1 88 ? -20.738 -6.715 17.255 1.00 72.56 88 LEU A N 1
ATOM 698 C CA . LEU A 1 88 ? -21.030 -5.315 17.578 1.00 72.56 88 LEU A CA 1
ATOM 699 C C . LEU A 1 88 ? -22.496 -4.957 17.312 1.00 72.56 88 LEU A C 1
ATOM 701 O O . LEU A 1 88 ? -23.108 -4.284 18.143 1.00 72.56 88 LEU A O 1
ATOM 705 N N . TYR A 1 89 ? -23.078 -5.416 16.196 1.00 68.31 89 TYR A N 1
ATOM 706 C CA . TYR A 1 89 ? -24.435 -5.013 15.795 1.00 68.31 89 TYR A CA 1
ATOM 707 C C . TYR A 1 89 ? -25.510 -5.385 16.833 1.00 68.31 89 TYR A C 1
ATOM 709 O O . TYR A 1 89 ? -26.312 -4.515 17.175 1.00 68.31 89 TYR A O 1
ATOM 717 N N . PRO A 1 90 ? -25.524 -6.602 17.420 1.00 66.19 90 PRO A N 1
ATOM 718 C CA . PRO A 1 90 ? -26.547 -6.967 18.402 1.00 66.19 90 PRO A CA 1
ATOM 719 C C . PRO A 1 90 ? -26.359 -6.292 19.764 1.00 66.19 90 PRO A C 1
ATOM 721 O O . PRO A 1 90 ? -27.308 -6.198 20.538 1.00 66.19 90 PRO A O 1
ATOM 724 N N . ARG A 1 91 ? -25.133 -5.855 20.083 1.00 67.50 91 ARG A N 1
ATOM 725 C CA . ARG A 1 91 ? -24.779 -5.299 21.399 1.00 67.50 91 ARG A CA 1
ATOM 726 C C . ARG A 1 91 ? -24.761 -3.770 21.426 1.00 67.50 91 ARG A C 1
ATOM 728 O O . ARG A 1 91 ? -24.620 -3.201 22.502 1.00 67.50 91 ARG A O 1
ATOM 735 N N . GLY A 1 92 ? -24.891 -3.113 20.270 1.00 64.00 92 GLY A N 1
ATOM 736 C CA . GLY A 1 92 ? -24.842 -1.652 20.157 1.00 64.00 92 GLY A CA 1
ATOM 737 C C . GLY A 1 92 ? -23.521 -1.041 20.638 1.00 64.00 92 GLY A C 1
ATOM 738 O O . GLY A 1 92 ? -23.488 0.141 20.965 1.00 64.00 92 GLY A O 1
ATOM 739 N N . MET A 1 93 ? -22.455 -1.841 20.723 1.00 64.81 93 MET A N 1
ATOM 740 C CA . MET A 1 93 ? -21.146 -1.401 21.204 1.00 64.81 93 MET A CA 1
ATOM 741 C C . MET A 1 93 ? -20.301 -0.915 20.029 1.00 64.81 93 MET A C 1
ATOM 743 O O . MET A 1 93 ? -20.228 -1.577 18.993 1.00 64.81 93 MET A O 1
ATOM 747 N N . THR A 1 94 ? -19.640 0.222 20.205 1.00 66.62 94 THR A N 1
ATOM 748 C CA . THR A 1 94 ? -18.612 0.732 19.299 1.00 66.62 94 THR A CA 1
ATOM 749 C C . THR A 1 94 ? -17.248 0.239 19.769 1.00 66.62 94 THR A C 1
ATOM 751 O O . THR A 1 94 ? -16.957 0.250 20.960 1.00 66.62 94 THR A O 1
ATOM 754 N N . VAL A 1 95 ? -16.418 -0.241 18.841 1.00 67.75 95 VAL A N 1
ATOM 755 C CA . VAL A 1 95 ? -15.017 -0.568 19.140 1.00 67.75 95 VAL A CA 1
ATOM 756 C C . VAL A 1 95 ? -14.216 0.718 19.011 1.00 67.75 95 VAL A C 1
ATOM 758 O O . VAL A 1 95 ? -14.113 1.266 17.913 1.00 67.75 95 VAL A O 1
ATOM 761 N N . GLU A 1 96 ? -13.669 1.193 20.125 1.00 70.50 96 GLU A N 1
ATOM 762 C CA . GLU A 1 96 ? -12.848 2.408 20.165 1.00 70.50 96 GLU A CA 1
ATOM 763 C C . GLU A 1 96 ? -11.368 2.080 20.384 1.00 70.50 96 GLU A C 1
ATOM 765 O O . GLU A 1 96 ? -10.495 2.838 19.957 1.00 70.50 96 GLU A O 1
ATOM 770 N N . SER A 1 97 ? -11.073 0.925 20.987 1.00 74.69 97 SER A N 1
ATOM 771 C CA . SER A 1 97 ? -9.713 0.499 21.300 1.00 74.69 97 SER A CA 1
ATOM 772 C C . SER A 1 97 ? -9.396 -0.925 20.835 1.00 74.69 97 SER A C 1
ATOM 774 O O . SER A 1 97 ? -10.270 -1.764 20.602 1.00 74.69 97 SER A O 1
ATOM 776 N N . LEU A 1 98 ? -8.097 -1.214 20.718 1.00 75.81 98 LEU A N 1
ATOM 777 C CA . LEU A 1 98 ? -7.598 -2.562 20.439 1.00 75.81 98 LEU A CA 1
ATOM 778 C C . LEU A 1 98 ? -7.981 -3.547 21.562 1.00 75.81 98 LEU A C 1
ATOM 780 O O . LEU A 1 98 ? -8.224 -4.726 21.299 1.00 75.81 98 LEU A O 1
ATOM 784 N N . ASP A 1 99 ? -8.062 -3.046 22.796 1.00 82.38 99 ASP A N 1
ATOM 785 C CA . ASP A 1 99 ? -8.397 -3.828 23.983 1.00 82.38 99 ASP A CA 1
ATOM 786 C C . ASP A 1 99 ? -9.859 -4.281 23.961 1.00 82.38 99 ASP A C 1
ATOM 788 O O . ASP A 1 99 ? -10.152 -5.418 24.331 1.00 82.38 99 ASP A O 1
ATOM 792 N N . ASP A 1 100 ? -10.773 -3.463 23.430 1.00 81.06 100 ASP A N 1
ATOM 793 C CA . ASP A 1 100 ? -12.177 -3.855 23.246 1.00 81.06 100 ASP A CA 1
ATOM 794 C C . ASP A 1 100 ? -12.293 -5.069 22.322 1.00 81.06 100 ASP A C 1
ATOM 796 O O . ASP A 1 100 ? -13.044 -6.009 22.592 1.00 81.06 100 ASP A O 1
ATOM 800 N N . LEU A 1 101 ? -11.500 -5.087 21.249 1.00 79.69 101 LEU A N 1
ATOM 801 C CA . LEU A 1 101 ? -11.495 -6.187 20.293 1.00 79.69 101 LEU A CA 1
ATOM 802 C C . LEU A 1 101 ? -10.869 -7.460 20.888 1.00 79.69 101 LEU A C 1
ATOM 804 O O . LEU A 1 101 ? -11.385 -8.559 20.672 1.00 79.69 101 LEU A O 1
ATOM 808 N N . ALA A 1 102 ? -9.814 -7.320 21.696 1.00 83.50 102 ALA A N 1
ATOM 809 C CA . ALA A 1 102 ? -9.208 -8.434 22.424 1.00 83.50 102 ALA A CA 1
ATOM 810 C C . ALA A 1 102 ? -10.155 -9.024 23.485 1.00 83.50 102 ALA A C 1
ATOM 812 O O . ALA A 1 102 ? -10.266 -10.249 23.623 1.00 83.50 102 ALA A O 1
ATOM 813 N N . ASN A 1 103 ? -10.881 -8.167 24.205 1.00 83.25 103 ASN A N 1
ATOM 814 C CA . ASN A 1 103 ? -11.887 -8.563 25.189 1.00 83.25 103 ASN A CA 1
ATOM 815 C C . ASN A 1 103 ? -13.067 -9.277 24.522 1.00 83.25 103 ASN A C 1
ATOM 817 O O . ASN A 1 103 ? -13.509 -10.321 25.005 1.00 83.25 103 ASN A O 1
ATOM 821 N N . LEU A 1 104 ? -13.525 -8.780 23.368 1.00 81.31 104 LEU A N 1
ATOM 822 C CA . LEU A 1 104 ? -14.547 -9.446 22.559 1.00 81.31 104 LEU A CA 1
ATOM 823 C C . LEU A 1 104 ? -14.098 -10.838 22.114 1.00 81.31 104 LEU A C 1
ATOM 825 O O . LEU A 1 104 ? -14.854 -11.798 22.257 1.00 81.31 104 LEU A O 1
ATOM 829 N N . LEU A 1 105 ? -12.862 -10.981 21.628 1.00 81.81 105 LEU A N 1
ATOM 830 C CA . LEU A 1 105 ? -12.342 -12.295 21.247 1.00 81.81 105 LEU A CA 1
ATOM 831 C C . LEU A 1 105 ? -12.192 -13.228 22.450 1.00 81.81 105 LEU A C 1
ATOM 833 O O . LEU A 1 105 ? -12.450 -14.421 22.325 1.00 81.81 105 LEU A O 1
ATOM 837 N N . THR A 1 106 ? -11.836 -12.697 23.620 1.00 85.62 106 THR A N 1
ATOM 838 C CA . THR A 1 106 ? -11.794 -13.464 24.876 1.00 85.62 106 THR A CA 1
ATOM 839 C C . THR A 1 106 ? -13.184 -13.959 25.282 1.00 85.62 106 THR A C 1
ATOM 841 O O . THR A 1 106 ? -13.329 -15.081 25.760 1.00 85.62 106 THR A O 1
ATOM 844 N N . LEU A 1 107 ? -14.230 -13.166 25.042 1.00 81.94 107 LEU A N 1
ATOM 845 C CA . LEU A 1 107 ? -15.612 -13.557 25.325 1.00 81.94 107 LEU A CA 1
ATOM 846 C C . LEU A 1 107 ? -16.100 -14.699 24.414 1.00 81.94 107 LEU A C 1
ATOM 848 O O . LEU A 1 107 ? -16.909 -15.518 24.843 1.00 81.94 107 LEU A O 1
ATOM 852 N N . VAL A 1 108 ? -15.614 -14.765 23.168 1.00 82.62 108 VAL A N 1
ATOM 853 C CA . VAL A 1 108 ? -16.042 -15.770 22.175 1.00 82.62 108 VAL A CA 1
ATOM 854 C C . VAL A 1 108 ? -15.172 -17.029 22.196 1.00 82.62 108 VAL A C 1
ATOM 856 O O . VAL A 1 108 ? -15.699 -18.136 22.172 1.00 82.62 108 VAL A O 1
ATOM 859 N N . LEU A 1 109 ? -13.844 -16.877 22.227 1.00 82.06 109 LEU A N 1
ATOM 860 C CA . LEU A 1 109 ? -12.875 -17.983 22.185 1.00 82.06 109 LEU A CA 1
ATOM 861 C C . LEU A 1 109 ? -12.467 -18.469 23.589 1.00 82.06 109 LEU A C 1
ATOM 863 O O . LEU A 1 109 ? -11.711 -19.433 23.715 1.00 82.06 109 LEU A O 1
ATOM 867 N N . GLY A 1 110 ? -12.942 -17.810 24.649 1.00 84.62 110 GLY A N 1
ATOM 868 C CA . GLY A 1 110 ? -12.534 -18.069 26.027 1.00 84.62 110 GLY A CA 1
ATOM 869 C C . GLY A 1 110 ? -11.201 -17.406 26.385 1.00 84.62 110 GLY A C 1
ATOM 870 O O . GLY A 1 110 ? -10.690 -16.542 25.675 1.00 84.62 110 GLY A O 1
ATOM 871 N N . GLN A 1 111 ? -10.597 -17.831 27.496 1.00 88.38 111 GLN A N 1
ATOM 872 C CA . GLN A 1 111 ? -9.439 -17.167 28.117 1.00 88.38 111 GLN A CA 1
ATOM 873 C C . GLN A 1 111 ? -8.193 -17.047 27.212 1.00 88.38 111 GLN A C 1
ATOM 875 O O . GLN A 1 111 ? -7.340 -16.194 27.445 1.00 88.38 111 GLN A O 1
ATOM 880 N N . LEU A 1 112 ? -8.090 -17.871 26.164 1.00 88.56 112 LEU A N 1
ATOM 881 C CA . LEU A 1 112 ? -6.996 -17.828 25.188 1.00 88.56 112 LEU A CA 1
ATOM 882 C C . LEU A 1 112 ? -7.245 -16.859 24.018 1.00 88.56 112 LEU A C 1
ATOM 884 O O . LEU A 1 112 ? -6.305 -16.547 23.287 1.00 88.56 112 LEU A O 1
ATOM 888 N N . GLY A 1 113 ? -8.474 -16.361 23.842 1.00 85.12 113 GLY A N 1
ATOM 889 C CA . GLY A 1 113 ? -8.855 -15.503 22.717 1.00 85.12 113 GLY A CA 1
ATOM 890 C C . GLY A 1 113 ? -8.071 -14.193 22.660 1.00 85.12 113 GLY A C 1
ATOM 891 O O . GLY A 1 113 ? -7.518 -13.856 21.614 1.00 85.12 113 GLY A O 1
ATOM 892 N N . GLY A 1 114 ? -7.963 -13.491 23.790 1.00 86.88 114 GLY A N 1
ATOM 893 C CA . GLY A 1 114 ? -7.202 -12.244 23.904 1.00 86.88 114 GLY A CA 1
ATOM 894 C C . GLY A 1 114 ? -5.717 -12.417 23.567 1.00 86.88 114 GLY A C 1
ATOM 895 O O . GLY A 1 114 ? -5.237 -11.762 22.643 1.00 86.88 114 GLY A O 1
ATOM 896 N N . PRO A 1 115 ? -4.973 -13.320 24.237 1.00 90.62 115 PRO A N 1
ATOM 897 C CA . PRO A 1 115 ? -3.556 -13.541 23.943 1.00 90.62 115 PRO A CA 1
ATOM 898 C C . PRO A 1 115 ? -3.270 -13.911 22.482 1.00 90.62 115 PRO A C 1
ATOM 900 O O . PRO A 1 115 ? -2.338 -13.369 21.890 1.00 90.62 115 PRO A O 1
ATOM 903 N N . ILE A 1 116 ? -4.078 -14.790 21.876 1.00 90.81 116 ILE A N 1
ATOM 904 C CA . ILE A 1 116 ? -3.923 -15.174 20.461 1.00 90.81 116 ILE A CA 1
ATOM 905 C C . ILE A 1 116 ? -4.162 -13.969 19.545 1.00 90.81 116 ILE A C 1
ATOM 907 O O . ILE A 1 116 ? -3.410 -13.762 18.590 1.00 90.81 116 ILE A O 1
ATOM 911 N N . PHE A 1 117 ? -5.171 -13.151 19.854 1.00 88.25 117 PHE A N 1
ATOM 912 C CA . PHE A 1 117 ? -5.456 -11.929 19.112 1.00 88.25 117 PHE A CA 1
ATOM 913 C C . PHE A 1 117 ? -4.289 -10.939 19.166 1.00 88.25 117 PHE A C 1
ATOM 915 O O . PHE A 1 117 ? -3.822 -10.498 18.116 1.00 88.25 117 PHE A O 1
ATOM 922 N N . TYR A 1 118 ? -3.762 -10.645 20.359 1.00 90.56 118 TYR A N 1
ATOM 923 C CA . TYR A 1 118 ? -2.612 -9.749 20.506 1.00 90.56 118 TYR A CA 1
ATOM 924 C C . TYR A 1 118 ? -1.378 -10.265 19.765 1.00 90.56 118 TYR A C 1
ATOM 926 O O . TYR A 1 118 ? -0.672 -9.475 19.141 1.00 90.56 118 TYR A O 1
ATOM 934 N N . LEU A 1 119 ? -1.131 -11.578 19.776 1.00 92.75 119 LEU A N 1
ATOM 935 C CA . LEU A 1 119 ? -0.016 -12.184 19.044 1.00 92.75 119 LEU A CA 1
ATOM 936 C C . LEU A 1 119 ? -0.197 -12.021 17.524 1.00 92.75 119 LEU A C 1
ATOM 938 O O . LEU A 1 119 ? 0.748 -11.664 16.820 1.00 92.75 119 LEU A O 1
ATOM 942 N N . GLY A 1 120 ? -1.423 -12.201 17.023 1.00 90.94 120 GLY A N 1
ATOM 943 C CA . GLY A 1 120 ? -1.769 -11.955 15.622 1.00 90.94 120 GLY A CA 1
ATOM 944 C C . GLY A 1 120 ? -1.599 -10.491 15.212 1.00 90.94 120 GLY A C 1
ATOM 945 O O . GLY A 1 120 ? -0.956 -10.206 14.201 1.00 90.94 120 GLY A O 1
ATOM 946 N N . VAL A 1 121 ? -2.111 -9.556 16.020 1.00 89.75 121 VAL A N 1
ATOM 947 C CA . VAL A 1 121 ? -1.933 -8.112 15.800 1.00 89.75 121 VAL A CA 1
ATOM 948 C C . VAL A 1 121 ? -0.451 -7.747 15.819 1.00 89.75 121 VAL A C 1
ATOM 950 O O . VAL A 1 121 ? 0.019 -7.054 14.919 1.00 89.75 121 VAL A O 1
ATOM 953 N N . PHE A 1 122 ? 0.311 -8.258 16.786 1.00 91.69 122 PHE A N 1
ATOM 954 C CA . PHE A 1 122 ? 1.750 -8.034 16.873 1.00 91.69 122 PHE A CA 1
ATOM 955 C C . PHE A 1 122 ? 2.480 -8.524 15.616 1.00 91.69 122 PHE A C 1
ATOM 957 O O . PHE A 1 122 ? 3.255 -7.773 15.026 1.00 91.69 122 PHE A O 1
ATOM 964 N N . ALA A 1 123 ? 2.195 -9.748 15.161 1.00 92.25 123 ALA A N 1
ATOM 965 C CA . ALA A 1 123 ? 2.790 -10.303 13.948 1.00 92.25 123 ALA A CA 1
ATOM 966 C C . ALA A 1 123 ? 2.452 -9.464 12.701 1.00 92.25 123 ALA A C 1
ATOM 968 O O . ALA A 1 123 ? 3.335 -9.185 11.885 1.00 92.25 123 ALA A O 1
ATOM 969 N N . ALA A 1 124 ? 1.198 -9.016 12.575 1.00 89.56 124 ALA A N 1
ATOM 970 C CA . ALA A 1 124 ? 0.749 -8.174 11.468 1.00 89.56 124 ALA A CA 1
ATOM 971 C C . ALA A 1 124 ? 1.436 -6.796 11.469 1.00 89.56 124 ALA A C 1
ATOM 973 O O . ALA A 1 124 ? 1.944 -6.355 10.434 1.00 89.56 124 ALA A O 1
ATOM 974 N N . LEU A 1 125 ? 1.504 -6.136 12.630 1.00 89.44 125 LEU A N 1
ATOM 975 C CA . LEU A 1 125 ? 2.166 -4.839 12.786 1.00 89.44 125 LEU A CA 1
ATOM 976 C C . LEU A 1 125 ? 3.666 -4.945 12.498 1.00 89.44 125 LEU A C 1
ATOM 978 O O . LEU A 1 125 ? 4.197 -4.158 11.716 1.00 89.44 125 LEU A O 1
ATOM 982 N N . TYR A 1 126 ? 4.339 -5.947 13.066 1.00 88.81 126 TYR A N 1
ATOM 983 C CA . TYR A 1 126 ? 5.772 -6.162 12.865 1.00 88.81 126 TYR A CA 1
ATOM 984 C C . TYR A 1 126 ? 6.112 -6.427 11.392 1.00 88.81 126 TYR A C 1
ATOM 986 O O . TYR A 1 126 ? 7.026 -5.810 10.839 1.00 88.81 126 TYR A O 1
ATOM 994 N N . SER A 1 127 ? 5.334 -7.291 10.728 1.00 90.19 127 SER A N 1
ATOM 995 C CA . SER A 1 127 ? 5.503 -7.583 9.300 1.00 90.19 127 SER A CA 1
ATOM 996 C C . SER A 1 127 ? 5.326 -6.331 8.432 1.00 90.19 127 SER A C 1
ATOM 998 O O . SER A 1 127 ? 6.140 -6.082 7.539 1.00 90.19 127 SER A O 1
ATOM 1000 N N . SER A 1 128 ? 4.319 -5.504 8.733 1.00 88.56 128 SER A N 1
ATOM 1001 C CA . SER A 1 128 ? 4.041 -4.264 7.999 1.00 88.56 128 SER A CA 1
ATOM 1002 C C . SER A 1 128 ? 5.143 -3.215 8.174 1.00 88.56 128 SER A C 1
ATOM 1004 O O . SER A 1 128 ? 5.625 -2.652 7.189 1.00 88.56 128 SER A O 1
ATOM 1006 N N . VAL A 1 129 ? 5.604 -2.992 9.412 1.00 88.12 129 VAL A N 1
ATOM 1007 C CA . VAL A 1 129 ? 6.655 -2.005 9.716 1.00 88.12 129 VAL A CA 1
ATOM 1008 C C . VAL A 1 129 ? 7.949 -2.342 8.979 1.00 88.12 129 VAL A C 1
ATOM 1010 O O . VAL A 1 129 ? 8.527 -1.470 8.328 1.00 88.12 129 VAL A O 1
ATOM 1013 N N . ILE A 1 130 ? 8.378 -3.607 9.018 1.00 87.69 130 ILE A N 1
ATOM 1014 C CA . ILE A 1 130 ? 9.590 -4.040 8.312 1.00 87.69 130 ILE A CA 1
ATOM 1015 C C . ILE A 1 130 ? 9.405 -3.930 6.802 1.00 87.69 130 ILE A C 1
ATOM 1017 O O . ILE A 1 130 ? 10.265 -3.364 6.128 1.00 87.69 130 ILE A O 1
ATOM 1021 N N . GLY A 1 131 ? 8.288 -4.432 6.266 1.00 87.19 131 GLY A N 1
ATOM 1022 C CA . GLY A 1 131 ? 8.011 -4.374 4.832 1.00 87.19 131 GLY A CA 1
ATOM 1023 C C . GLY A 1 131 ? 8.043 -2.942 4.297 1.00 87.19 131 GLY A C 1
ATOM 1024 O O . GLY A 1 131 ? 8.685 -2.670 3.281 1.00 87.19 131 GLY A O 1
ATOM 1025 N N . ASN A 1 132 ? 7.425 -2.008 5.021 1.00 87.50 132 ASN A N 1
ATOM 1026 C CA . ASN A 1 132 ? 7.385 -0.602 4.640 1.00 87.50 132 ASN A CA 1
ATOM 1027 C C . ASN A 1 132 ? 8.750 0.090 4.797 1.00 87.50 132 ASN A C 1
ATOM 1029 O O . ASN A 1 132 ? 9.161 0.828 3.905 1.00 87.50 132 ASN A O 1
ATOM 1033 N N . ALA A 1 133 ? 9.486 -0.165 5.885 1.00 87.75 133 ALA A N 1
ATOM 1034 C CA . ALA A 1 133 ? 10.816 0.415 6.098 1.00 87.75 133 ALA A CA 1
ATOM 1035 C C . ALA A 1 133 ? 11.809 -0.029 5.014 1.00 87.75 133 ALA A C 1
ATOM 1037 O O . ALA A 1 133 ? 12.515 0.796 4.430 1.00 87.75 133 ALA A O 1
ATOM 1038 N N . VAL A 1 134 ? 11.814 -1.328 4.701 1.00 87.94 134 VAL A N 1
ATOM 1039 C CA . VAL A 1 134 ? 12.650 -1.898 3.644 1.00 87.94 134 VAL A CA 1
ATOM 1040 C C . VAL A 1 134 ? 12.243 -1.319 2.291 1.00 87.94 134 VAL A C 1
ATOM 1042 O O . VAL A 1 134 ? 13.085 -0.754 1.595 1.00 87.94 134 VAL A O 1
ATOM 1045 N N . GLY A 1 135 ? 10.960 -1.399 1.926 1.00 87.62 135 GLY A N 1
ATOM 1046 C CA . GLY A 1 135 ? 10.480 -0.934 0.624 1.00 87.62 135 GLY A CA 1
ATOM 1047 C C . GLY A 1 135 ? 10.714 0.562 0.390 1.00 87.62 135 GLY A C 1
ATOM 1048 O O . GLY A 1 135 ? 11.246 0.930 -0.658 1.00 87.62 135 GLY A O 1
ATOM 1049 N N . ASN A 1 136 ? 10.422 1.424 1.370 1.00 88.50 136 ASN A N 1
ATOM 1050 C CA . ASN A 1 136 ? 10.709 2.860 1.259 1.00 88.50 136 ASN A CA 1
ATOM 1051 C C . ASN A 1 136 ? 12.213 3.135 1.151 1.00 88.50 136 ASN A C 1
ATOM 1053 O O . ASN A 1 136 ? 12.623 4.021 0.403 1.00 88.50 136 ASN A O 1
ATOM 1057 N N . GLY A 1 137 ? 13.047 2.346 1.835 1.00 86.94 137 GLY A N 1
ATOM 1058 C CA . GLY A 1 137 ? 14.497 2.409 1.680 1.00 86.94 137 GLY A CA 1
ATOM 1059 C C . GLY A 1 137 ? 14.952 2.127 0.242 1.00 86.94 137 GLY A C 1
ATOM 1060 O O . GLY A 1 137 ? 15.810 2.849 -0.274 1.00 86.94 137 GLY A O 1
ATOM 1061 N N . TYR A 1 138 ? 14.370 1.120 -0.420 1.00 86.75 138 TYR A N 1
ATOM 1062 C CA . TYR A 1 138 ? 14.634 0.835 -1.839 1.00 86.75 138 TYR A CA 1
ATOM 1063 C C . TYR A 1 138 ? 14.177 1.988 -2.737 1.00 86.75 138 TYR A C 1
ATOM 1065 O O . TYR A 1 138 ? 14.975 2.480 -3.534 1.00 86.75 138 TYR A O 1
ATOM 1073 N N . LEU A 1 139 ? 12.938 2.454 -2.554 1.00 87.81 139 LEU A N 1
ATOM 1074 C CA . LEU A 1 139 ? 12.344 3.541 -3.333 1.00 87.81 139 LEU A CA 1
ATOM 1075 C C . LEU A 1 139 ? 13.190 4.822 -3.263 1.00 87.81 139 LEU A C 1
ATOM 1077 O O . LEU A 1 139 ? 13.565 5.382 -4.289 1.00 87.81 139 LEU A O 1
ATOM 1081 N N . VAL A 1 140 ? 13.533 5.284 -2.057 1.00 88.12 140 VAL A N 1
ATOM 1082 C CA . VAL A 1 140 ? 14.292 6.532 -1.877 1.00 88.12 140 VAL A CA 1
ATOM 1083 C C . VAL A 1 140 ? 15.721 6.396 -2.397 1.00 88.12 140 VAL A C 1
ATOM 1085 O O . VAL A 1 140 ? 16.242 7.329 -3.006 1.00 88.12 140 VAL A O 1
ATOM 1088 N N . THR A 1 141 ? 16.357 5.237 -2.207 1.00 85.56 141 THR A N 1
ATOM 1089 C CA . THR A 1 141 ? 17.702 4.994 -2.754 1.00 85.56 141 THR A CA 1
ATOM 1090 C C . THR A 1 141 ? 17.698 5.063 -4.281 1.00 85.56 141 THR A C 1
ATOM 1092 O O . THR A 1 141 ? 18.611 5.642 -4.868 1.00 85.56 141 THR A O 1
ATOM 1095 N N . ASP A 1 142 ? 16.664 4.515 -4.917 1.00 85.38 142 ASP A N 1
ATOM 1096 C CA . ASP A 1 142 ? 16.490 4.568 -6.366 1.00 85.38 142 ASP A CA 1
ATOM 1097 C C . ASP A 1 142 ? 16.226 6.001 -6.855 1.00 85.38 142 ASP A C 1
ATOM 1099 O O . ASP A 1 142 ? 16.893 6.460 -7.777 1.00 85.38 142 ASP A O 1
ATOM 1103 N N . ILE A 1 143 ? 15.370 6.769 -6.166 1.00 85.94 143 ILE A N 1
ATOM 1104 C CA . ILE A 1 143 ? 15.141 8.197 -6.464 1.00 85.94 143 ILE A CA 1
ATOM 1105 C C . ILE A 1 143 ? 16.450 8.992 -6.395 1.00 85.94 143 ILE A C 1
ATOM 1107 O O . ILE A 1 143 ? 16.763 9.753 -7.310 1.00 85.94 143 ILE A O 1
ATOM 1111 N N . VAL A 1 144 ? 17.239 8.813 -5.331 1.00 84.44 144 VAL A N 1
ATOM 1112 C CA . VAL A 1 144 ? 18.529 9.503 -5.179 1.00 84.44 144 VAL A CA 1
ATOM 1113 C C . VAL A 1 144 ? 19.482 9.120 -6.308 1.00 84.44 144 VAL A C 1
ATOM 1115 O O . VAL A 1 144 ? 20.135 9.997 -6.873 1.00 84.44 144 VAL A O 1
ATOM 1118 N N . ARG A 1 145 ? 19.527 7.836 -6.681 1.00 80.81 145 ARG A N 1
ATOM 1119 C CA . ARG A 1 145 ? 20.348 7.358 -7.794 1.00 80.81 145 ARG A CA 1
ATOM 1120 C C . ARG A 1 145 ? 19.917 7.984 -9.117 1.00 80.81 145 ARG A C 1
ATOM 1122 O O . ARG A 1 145 ? 20.780 8.509 -9.808 1.00 80.81 145 ARG A O 1
ATOM 1129 N N . VAL A 1 146 ? 18.622 7.976 -9.436 1.00 81.62 146 VAL A N 1
ATOM 1130 C CA . VAL A 1 146 ? 18.058 8.577 -10.659 1.00 81.62 146 VAL A CA 1
ATOM 1131 C C . VAL A 1 146 ? 18.353 10.076 -10.720 1.00 81.62 146 VAL A C 1
ATOM 1133 O O . VAL A 1 146 ? 18.731 10.579 -11.772 1.00 81.62 146 VAL A O 1
ATOM 1136 N N . CYS A 1 147 ? 18.250 10.793 -9.598 1.00 81.94 147 CYS A N 1
ATOM 1137 C CA . CYS A 1 147 ? 18.584 12.217 -9.532 1.00 81.94 147 CYS A CA 1
ATOM 1138 C C . CYS A 1 147 ? 20.090 12.495 -9.692 1.00 81.94 147 CYS A C 1
ATOM 1140 O O . CYS A 1 147 ? 20.467 13.555 -10.190 1.00 81.94 147 CYS A O 1
ATOM 1142 N N . GLN A 1 148 ? 20.955 11.573 -9.259 1.00 78.12 148 GLN A N 1
ATOM 1143 C CA . GLN A 1 148 ? 22.413 11.702 -9.368 1.00 78.12 148 GLN A CA 1
ATOM 1144 C C . GLN A 1 148 ? 22.958 11.224 -10.722 1.00 78.12 148 GLN A C 1
ATOM 1146 O O . GLN A 1 148 ? 23.967 11.744 -11.198 1.00 78.12 148 GLN A O 1
ATOM 1151 N N . SER A 1 149 ? 22.314 10.243 -11.356 1.00 66.75 149 SER A N 1
ATOM 1152 C CA . SER A 1 149 ? 22.720 9.699 -12.650 1.00 66.75 149 SER A CA 1
ATOM 1153 C C . SER A 1 149 ? 22.080 10.477 -13.798 1.00 66.75 149 SER A C 1
ATOM 1155 O O . SER A 1 149 ? 20.862 10.524 -13.920 1.00 66.75 149 SER A O 1
ATOM 1157 N N . ARG A 1 150 ? 22.898 11.035 -14.697 1.00 56.03 150 ARG A N 1
ATOM 1158 C CA . ARG A 1 150 ? 22.428 11.716 -15.920 1.00 56.03 150 ARG A CA 1
ATOM 1159 C C . ARG A 1 150 ? 22.049 10.753 -17.058 1.00 56.03 150 ARG A C 1
ATOM 1161 O O . ARG A 1 150 ? 21.559 11.198 -18.091 1.00 56.03 150 ARG A O 1
ATOM 1168 N N . GLU A 1 151 ? 22.298 9.458 -16.880 1.00 54.16 151 GLU A N 1
ATOM 1169 C CA . GLU A 1 151 ? 21.992 8.395 -17.839 1.00 54.16 151 GLU A CA 1
ATOM 1170 C C . GLU A 1 151 ? 20.721 7.641 -17.441 1.00 54.16 151 GLU A C 1
ATOM 1172 O O . GLU A 1 151 ? 20.417 7.495 -16.256 1.00 54.16 151 GLU A O 1
ATOM 1177 N N . ALA A 1 152 ? 19.984 7.146 -18.441 1.00 53.69 152 ALA A N 1
ATOM 1178 C CA . ALA A 1 152 ? 18.780 6.352 -18.230 1.00 53.69 152 ALA A CA 1
ATOM 1179 C C . ALA A 1 152 ? 19.134 5.105 -17.408 1.00 53.69 152 ALA A C 1
ATOM 1181 O O . ALA A 1 152 ? 19.843 4.212 -17.874 1.00 53.69 152 ALA A O 1
ATOM 1182 N N . THR A 1 153 ? 18.671 5.072 -16.162 1.00 55.47 153 THR A N 1
ATOM 1183 C CA . THR A 1 153 ? 19.021 4.044 -15.188 1.00 55.47 153 THR A CA 1
ATOM 1184 C C . THR A 1 153 ? 18.539 2.688 -15.705 1.00 55.47 153 THR A C 1
ATOM 1186 O O . THR A 1 153 ? 17.341 2.430 -15.804 1.00 55.47 153 THR A O 1
ATOM 1189 N N . LEU A 1 154 ? 19.478 1.823 -16.101 1.00 53.12 154 LEU A N 1
ATOM 1190 C CA . LEU A 1 154 ? 19.182 0.456 -16.529 1.00 53.12 154 LEU A CA 1
ATOM 1191 C C . LEU A 1 154 ? 18.474 -0.296 -15.393 1.00 53.12 154 LEU A C 1
ATOM 1193 O O . LEU A 1 154 ? 18.903 -0.227 -14.241 1.00 53.12 154 LEU A O 1
ATOM 1197 N N . ALA A 1 155 ? 17.423 -1.046 -15.737 1.00 54.53 155 ALA A N 1
ATOM 1198 C CA . ALA A 1 155 ? 16.600 -1.857 -14.835 1.00 54.53 155 ALA A CA 1
ATOM 1199 C C . ALA A 1 155 ? 17.352 -3.089 -14.269 1.00 54.53 155 ALA A C 1
ATOM 1201 O O . ALA A 1 155 ? 16.914 -4.229 -14.413 1.00 54.53 155 ALA A O 1
ATOM 1202 N N . GLY A 1 156 ? 18.514 -2.873 -13.651 1.00 58.06 156 GLY A N 1
ATOM 1203 C CA . GLY A 1 156 ? 19.303 -3.885 -12.951 1.00 58.06 156 GLY A CA 1
ATOM 1204 C C . GLY A 1 156 ? 18.921 -3.987 -11.474 1.00 58.06 156 GLY A C 1
ATOM 1205 O O . GLY A 1 156 ? 18.324 -3.068 -10.918 1.00 58.06 156 GLY A O 1
ATOM 1206 N N . ARG A 1 157 ? 19.278 -5.107 -10.828 1.00 57.97 157 ARG A N 1
ATOM 1207 C CA . ARG A 1 157 ? 19.095 -5.291 -9.378 1.00 57.97 157 ARG A CA 1
ATOM 1208 C C . ARG A 1 157 ? 19.708 -4.110 -8.622 1.00 57.97 157 ARG A C 1
ATOM 1210 O O . ARG A 1 157 ? 20.882 -3.799 -8.806 1.00 57.97 157 ARG A O 1
ATOM 1217 N N . LEU A 1 158 ? 18.912 -3.469 -7.771 1.00 65.56 158 LEU A N 1
ATOM 1218 C CA . LEU A 1 158 ? 19.408 -2.460 -6.845 1.00 65.56 158 LEU A CA 1
ATOM 1219 C C . LEU A 1 158 ? 20.197 -3.158 -5.728 1.00 65.56 158 LEU A C 1
ATOM 1221 O O . LEU A 1 158 ? 19.624 -3.803 -4.851 1.00 65.56 158 LEU A O 1
ATOM 1225 N N . GLU A 1 159 ? 21.523 -3.043 -5.770 1.00 64.56 159 GLU A N 1
ATOM 1226 C CA . GLU A 1 159 ? 22.405 -3.470 -4.682 1.00 64.56 159 GLU A CA 1
ATOM 1227 C C . GLU A 1 159 ? 22.379 -2.423 -3.566 1.00 64.56 159 GLU A C 1
ATOM 1229 O O . GLU A 1 159 ? 23.186 -1.499 -3.500 1.00 64.56 159 GLU A O 1
ATOM 1234 N N . VAL A 1 160 ? 21.378 -2.537 -2.697 1.00 64.88 160 VAL A N 1
ATOM 1235 C CA . VAL A 1 160 ? 21.095 -1.528 -1.668 1.00 64.88 160 VAL A CA 1
ATOM 1236 C C . VAL A 1 160 ? 21.839 -1.791 -0.353 1.00 64.88 160 VAL A C 1
ATOM 1238 O O . VAL A 1 160 ? 22.001 -0.881 0.458 1.00 64.88 160 VAL A O 1
ATOM 1241 N N . GLY A 1 161 ? 22.388 -2.998 -0.176 1.00 60.81 161 GLY A N 1
ATOM 1242 C CA . GLY A 1 161 ? 23.055 -3.442 1.056 1.00 60.81 161 GLY A CA 1
ATOM 1243 C C . GLY A 1 161 ? 24.234 -2.578 1.527 1.00 60.81 161 GLY A C 1
ATOM 1244 O O . GLY A 1 161 ? 24.572 -2.624 2.702 1.00 60.81 161 GLY A O 1
ATOM 1245 N N . HIS A 1 162 ? 24.820 -1.744 0.662 1.00 61.22 162 HIS A N 1
ATOM 1246 C CA . HIS A 1 162 ? 25.910 -0.822 1.019 1.00 61.22 162 HIS A CA 1
ATOM 1247 C C . HIS A 1 162 ? 25.516 0.665 0.989 1.00 61.22 162 HIS A C 1
ATOM 1249 O O . HIS A 1 162 ? 26.336 1.531 1.300 1.00 61.22 162 HIS A O 1
ATOM 1255 N N . SER A 1 163 ? 24.269 0.996 0.638 1.00 73.75 163 SER A N 1
ATOM 1256 C CA . SER A 1 163 ? 23.831 2.390 0.538 1.00 73.75 163 SER A CA 1
ATOM 1257 C C . SER A 1 163 ? 23.588 2.993 1.923 1.00 73.75 163 SER A C 1
ATOM 1259 O O . SER A 1 163 ? 22.758 2.511 2.698 1.00 73.75 163 SER A O 1
ATOM 1261 N N . ARG A 1 164 ? 24.278 4.099 2.236 1.00 78.88 164 ARG A N 1
ATOM 1262 C CA . ARG A 1 164 ? 24.028 4.884 3.462 1.00 78.88 164 ARG A CA 1
ATOM 1263 C C . ARG A 1 164 ? 22.611 5.463 3.489 1.00 78.88 164 ARG A C 1
ATOM 1265 O O . ARG A 1 164 ? 22.024 5.573 4.559 1.00 78.88 164 ARG A O 1
ATOM 1272 N N . VAL A 1 165 ? 22.055 5.782 2.317 1.00 79.94 165 VAL A N 1
ATOM 1273 C CA . VAL A 1 165 ? 20.696 6.329 2.168 1.00 79.94 165 VAL A CA 1
ATOM 1274 C C . VAL A 1 165 ? 19.653 5.307 2.608 1.00 79.94 165 VAL A C 1
ATOM 1276 O O . VAL A 1 165 ? 18.748 5.648 3.360 1.00 79.94 165 VAL A O 1
ATOM 1279 N N . TYR A 1 166 ? 19.818 4.040 2.225 1.00 82.50 166 TYR A N 1
ATOM 1280 C CA . TYR A 1 166 ? 18.916 2.970 2.647 1.00 82.50 166 TYR A CA 1
ATOM 1281 C C . TYR A 1 166 ? 18.884 2.795 4.160 1.00 82.50 166 TYR A C 1
ATOM 1283 O O . TYR A 1 166 ? 17.810 2.781 4.752 1.00 82.50 166 TYR A O 1
ATOM 1291 N N . HIS A 1 167 ? 20.058 2.706 4.789 1.00 82.81 167 HIS A N 1
ATOM 1292 C CA . HIS A 1 167 ? 20.147 2.544 6.237 1.00 82.81 167 HIS A CA 1
ATOM 1293 C C . HIS A 1 167 ? 19.557 3.751 6.970 1.00 82.81 167 HIS A C 1
ATOM 1295 O O . HIS A 1 167 ? 18.859 3.566 7.961 1.00 82.81 167 HIS A O 1
ATOM 1301 N N . ALA A 1 168 ? 19.775 4.969 6.462 1.00 85.50 168 ALA A N 1
ATOM 1302 C CA . ALA A 1 168 ? 19.194 6.181 7.030 1.00 85.50 168 ALA A CA 1
ATOM 1303 C C . ALA A 1 168 ? 17.661 6.199 6.923 1.00 85.50 168 ALA A C 1
ATOM 1305 O O . ALA A 1 168 ? 16.991 6.500 7.907 1.00 85.50 168 ALA A O 1
ATOM 1306 N N . VAL A 1 169 ? 17.096 5.836 5.766 1.00 84.75 169 VAL A N 1
ATOM 1307 C CA . VAL A 1 169 ? 15.637 5.797 5.554 1.00 84.75 169 VAL A CA 1
ATOM 1308 C C . VAL A 1 169 ? 14.991 4.676 6.363 1.00 84.75 169 VAL A C 1
ATOM 1310 O O . VAL A 1 169 ? 13.981 4.908 7.020 1.00 84.75 169 VAL A O 1
ATOM 1313 N N . ALA A 1 170 ? 15.585 3.481 6.375 1.00 84.12 170 ALA A N 1
ATOM 1314 C CA . ALA A 1 170 ? 15.089 2.366 7.173 1.00 84.12 170 ALA A CA 1
ATOM 1315 C C . ALA A 1 170 ? 15.121 2.707 8.670 1.00 84.12 170 ALA A C 1
ATOM 1317 O O . ALA A 1 170 ? 14.112 2.542 9.355 1.00 84.12 170 ALA A O 1
ATOM 1318 N N . ALA A 1 171 ? 16.239 3.257 9.164 1.00 86.12 171 ALA A N 1
ATOM 1319 C CA . ALA A 1 171 ? 16.350 3.727 10.541 1.00 86.12 171 ALA A CA 1
ATOM 1320 C C . ALA A 1 171 ? 15.317 4.819 10.838 1.00 86.12 171 ALA A C 1
ATOM 1322 O O . ALA A 1 171 ? 14.622 4.739 11.843 1.00 86.12 171 ALA A O 1
ATOM 1323 N N . TRP A 1 172 ? 15.140 5.796 9.948 1.00 86.31 172 TRP A N 1
ATOM 1324 C CA . TRP A 1 172 ? 14.114 6.822 10.115 1.00 86.31 172 TRP A CA 1
ATOM 1325 C C . TRP A 1 172 ? 12.710 6.217 10.225 1.00 86.31 172 TRP A C 1
ATOM 1327 O O . TRP A 1 172 ? 11.985 6.533 11.162 1.00 86.31 172 TRP A O 1
ATOM 1337 N N . CYS A 1 173 ? 12.329 5.304 9.329 1.00 82.81 173 CYS A N 1
ATOM 1338 C CA . CYS A 1 173 ? 11.021 4.644 9.371 1.00 82.81 173 CYS A CA 1
ATOM 1339 C C . CYS A 1 173 ? 10.799 3.816 10.648 1.00 82.81 173 CYS A C 1
ATOM 1341 O O . CYS A 1 173 ? 9.669 3.744 11.124 1.00 82.81 173 CYS A O 1
ATOM 1343 N N . LEU A 1 174 ? 11.851 3.203 11.199 1.00 84.19 174 LEU A N 1
ATOM 1344 C CA . LEU A 1 174 ? 11.781 2.369 12.405 1.00 84.19 174 LEU A CA 1
ATOM 1345 C C . LEU A 1 174 ? 11.804 3.190 13.703 1.00 84.19 174 LEU A C 1
ATOM 1347 O O . LEU A 1 174 ? 11.054 2.895 14.630 1.00 84.19 174 LEU A O 1
ATOM 1351 N N . PHE A 1 175 ? 12.651 4.220 13.778 1.00 84.56 175 PHE A N 1
ATOM 1352 C CA . PHE A 1 175 ? 12.865 5.003 14.998 1.00 84.56 175 PHE A CA 1
ATOM 1353 C C . PHE A 1 175 ? 11.963 6.232 15.104 1.00 84.56 175 PHE A C 1
ATOM 1355 O O . PHE A 1 175 ? 11.664 6.656 16.217 1.00 84.56 175 PHE A O 1
ATOM 1362 N N . SER A 1 176 ? 11.490 6.792 13.986 1.00 82.12 176 SER A N 1
ATOM 1363 C CA . SER A 1 176 ? 10.606 7.963 14.015 1.00 82.12 176 SER A CA 1
ATOM 1364 C C . SER A 1 176 ? 9.342 7.711 14.848 1.00 82.12 176 SER A C 1
ATOM 1366 O O . SER A 1 176 ? 9.103 8.490 15.770 1.00 82.12 176 SER A O 1
ATOM 1368 N N . PRO A 1 177 ? 8.589 6.601 14.673 1.00 77.44 177 PRO A N 1
ATOM 1369 C CA . PRO A 1 177 ? 7.394 6.346 15.484 1.00 77.44 177 PRO A CA 1
ATOM 1370 C C . PRO A 1 177 ? 7.661 6.278 16.997 1.00 77.44 177 PRO A C 1
ATOM 1372 O O . PRO A 1 177 ? 6.808 6.678 17.782 1.00 77.44 177 PRO A O 1
ATOM 1375 N N . LEU A 1 178 ? 8.850 5.821 17.415 1.00 79.19 178 LEU A N 1
ATOM 1376 C CA . LEU A 1 178 ? 9.237 5.759 18.830 1.00 79.19 178 LEU A CA 1
ATOM 1377 C C . LEU A 1 178 ? 9.416 7.153 19.435 1.00 79.19 178 LEU A C 1
ATOM 1379 O O . LEU A 1 178 ? 9.023 7.375 20.577 1.00 79.19 178 LEU A O 1
ATOM 1383 N N . ILE A 1 179 ? 9.969 8.092 18.662 1.00 79.00 179 ILE A N 1
ATOM 1384 C CA . ILE A 1 179 ? 10.169 9.480 19.092 1.00 79.00 179 ILE A CA 1
ATOM 1385 C C . ILE A 1 179 ? 8.809 10.137 19.352 1.00 79.00 179 ILE A C 1
ATOM 1387 O O . ILE A 1 179 ? 8.601 10.715 20.414 1.00 79.00 179 ILE A O 1
ATOM 1391 N N . TRP A 1 180 ? 7.854 9.965 18.434 1.00 71.06 180 TRP A N 1
ATOM 1392 C CA . TRP A 1 180 ? 6.505 10.539 18.547 1.00 71.06 180 TRP A CA 1
ATOM 1393 C C . TRP A 1 180 ? 5.610 9.848 19.583 1.00 71.06 180 TRP A C 1
ATOM 1395 O O . TRP A 1 180 ? 4.569 10.389 19.944 1.00 71.06 180 TRP A O 1
ATOM 1405 N N . SER A 1 181 ? 6.013 8.677 20.083 1.00 73.75 181 SER A N 1
ATOM 1406 C CA . SER A 1 181 ? 5.336 7.988 21.184 1.00 73.75 181 SER A CA 1
ATOM 1407 C C . SER A 1 181 ? 5.775 8.493 22.568 1.00 73.75 181 SER A C 1
ATOM 1409 O O . SER A 1 181 ? 5.255 8.012 23.578 1.00 73.75 181 SER A O 1
ATOM 1411 N N . LEU A 1 182 ? 6.735 9.425 22.646 1.00 78.25 182 LEU A N 1
ATOM 1412 C CA . LEU A 1 182 ? 7.216 9.971 23.915 1.00 78.25 182 LEU A CA 1
ATOM 1413 C C . LEU A 1 182 ? 6.216 10.973 24.528 1.00 78.25 182 LEU A C 1
ATOM 1415 O O . LEU A 1 182 ? 5.591 11.753 23.802 1.00 78.25 182 LEU A O 1
ATOM 1419 N N . PRO A 1 183 ? 6.088 11.006 25.871 1.00 71.62 183 PRO A N 1
ATOM 1420 C CA . PRO A 1 183 ? 5.194 11.941 26.543 1.00 71.62 183 PRO A CA 1
ATOM 1421 C C . PRO A 1 183 ? 5.611 13.396 26.269 1.00 71.62 183 PRO A C 1
ATOM 1423 O O . PRO A 1 183 ? 6.749 13.774 26.537 1.00 71.62 183 PRO A O 1
ATOM 1426 N N . GLY A 1 184 ? 4.684 14.216 25.758 1.00 67.75 184 GLY A N 1
ATOM 1427 C CA . GLY A 1 184 ? 4.887 15.655 25.520 1.00 67.75 184 GLY A CA 1
ATOM 1428 C C . GLY A 1 184 ? 5.136 16.078 24.064 1.00 67.75 184 GLY A C 1
ATOM 1429 O O . GLY A 1 184 ? 5.319 17.267 23.812 1.00 67.75 184 GLY A O 1
ATOM 1430 N N . MET A 1 185 ? 5.126 15.150 23.102 1.00 62.81 185 MET A N 1
ATOM 1431 C CA . MET A 1 185 ? 5.202 15.471 21.668 1.00 62.81 185 MET A CA 1
ATOM 1432 C C . MET A 1 185 ? 3.821 15.810 21.065 1.00 62.81 185 MET A C 1
ATOM 1434 O O . MET A 1 185 ? 2.803 15.417 21.642 1.00 62.81 185 MET A O 1
ATOM 1438 N N . PRO A 1 186 ? 3.754 16.542 19.925 1.00 61.00 186 PRO A N 1
ATOM 1439 C CA . PRO A 1 186 ? 2.503 16.832 19.222 1.00 61.00 186 PRO A CA 1
ATOM 1440 C C . PRO A 1 186 ? 1.654 15.573 19.080 1.00 61.00 186 PRO A C 1
ATOM 1442 O O . PRO A 1 186 ? 2.180 14.517 18.729 1.00 61.00 186 PRO A O 1
ATOM 1445 N N . SER A 1 187 ? 0.357 15.682 19.373 1.00 63.81 187 SER A N 1
ATOM 1446 C CA . SER A 1 187 ? -0.552 14.538 19.429 1.00 63.81 187 SER A CA 1
ATOM 1447 C C . SER A 1 187 ? -0.382 13.658 18.187 1.00 63.81 187 SER A C 1
ATOM 1449 O O . SER A 1 187 ? -0.523 14.151 17.069 1.00 63.81 187 SER A O 1
ATOM 1451 N N . PHE A 1 188 ? -0.123 12.358 18.373 1.00 66.62 188 PHE A N 1
ATOM 1452 C CA . PHE A 1 188 ? -0.032 11.339 17.310 1.00 66.62 188 PHE A CA 1
ATOM 1453 C C . PHE A 1 188 ? -1.144 11.473 16.249 1.00 66.62 188 PHE A C 1
ATOM 1455 O O . PHE A 1 188 ? -0.933 11.257 15.055 1.00 66.62 188 PHE A O 1
ATOM 1462 N N . ILE A 1 189 ? -2.319 11.918 16.696 1.00 68.94 189 ILE A N 1
ATOM 1463 C CA . ILE A 1 189 ? -3.492 12.251 15.888 1.00 68.94 189 ILE A CA 1
ATOM 1464 C C . ILE A 1 189 ? -3.172 13.307 14.816 1.00 68.94 189 ILE A C 1
ATOM 1466 O O . ILE A 1 189 ? -3.445 13.078 13.642 1.00 68.94 189 ILE A O 1
ATOM 1470 N N . ALA A 1 190 ? -2.556 14.435 15.179 1.00 71.25 190 ALA A N 1
ATOM 1471 C CA . ALA A 1 190 ? -2.239 15.514 14.242 1.00 71.25 190 ALA A CA 1
ATOM 1472 C C . ALA A 1 190 ? -1.228 15.065 13.177 1.00 71.25 190 ALA A C 1
ATOM 1474 O O . ALA A 1 190 ? -1.415 15.337 11.991 1.00 71.25 190 ALA A O 1
ATOM 1475 N N . LEU A 1 191 ? -0.196 14.314 13.579 1.00 72.44 191 LEU A N 1
ATOM 1476 C CA . LEU A 1 191 ? 0.789 13.762 12.645 1.00 72.44 191 LEU A CA 1
ATOM 1477 C C . LEU A 1 191 ? 0.139 12.777 11.664 1.00 72.44 191 LEU A C 1
ATOM 1479 O O . LEU A 1 191 ? 0.411 12.826 10.466 1.00 72.44 191 LEU A O 1
ATOM 1483 N N . THR A 1 192 ? -0.758 11.925 12.163 1.00 74.62 192 THR A N 1
ATOM 1484 C CA . THR A 1 192 ? -1.509 10.965 11.343 1.00 74.62 192 THR A CA 1
ATOM 1485 C C . THR A 1 192 ? -2.424 11.677 10.346 1.00 74.62 192 THR A C 1
ATOM 1487 O O . THR A 1 192 ? -2.467 11.294 9.178 1.00 74.62 192 THR A O 1
ATOM 1490 N N . ILE A 1 193 ? -3.109 12.746 10.768 1.00 75.12 193 ILE A N 1
ATOM 1491 C CA . ILE A 1 193 ? -3.949 13.566 9.882 1.00 75.12 193 ILE A CA 1
ATOM 1492 C C . ILE A 1 193 ? -3.105 14.172 8.758 1.00 75.12 193 ILE A C 1
ATOM 1494 O O . ILE A 1 193 ? -3.462 14.031 7.590 1.00 75.12 193 ILE A O 1
ATOM 1498 N N . ILE A 1 194 ? -1.968 14.792 9.088 1.00 77.88 194 ILE A N 1
ATOM 1499 C CA . ILE A 1 194 ? -1.081 15.419 8.097 1.00 77.88 194 ILE A CA 1
ATOM 1500 C C . ILE A 1 194 ? -0.506 14.373 7.134 1.00 77.88 194 ILE A C 1
ATOM 1502 O O . ILE A 1 194 ? -0.507 14.590 5.923 1.00 77.88 194 ILE A O 1
ATOM 1506 N N . ALA A 1 195 ? -0.039 13.232 7.645 1.00 77.94 195 ALA A N 1
ATOM 1507 C CA . ALA A 1 195 ? 0.539 12.171 6.824 1.00 77.94 195 ALA A CA 1
ATOM 1508 C C . ALA A 1 195 ? -0.487 11.575 5.846 1.00 77.94 195 ALA A C 1
ATOM 1510 O O . ALA A 1 195 ? -0.193 11.422 4.659 1.00 77.94 195 ALA A O 1
ATOM 1511 N N . ASN A 1 196 ? -1.704 11.296 6.322 1.00 77.94 196 ASN A N 1
ATOM 1512 C CA . ASN A 1 196 ? -2.780 10.773 5.481 1.00 77.94 196 ASN A CA 1
ATOM 1513 C C . ASN A 1 196 ? -3.237 11.806 4.446 1.00 77.94 196 ASN A C 1
ATOM 1515 O O . ASN A 1 196 ? -3.397 11.468 3.275 1.00 77.94 196 ASN A O 1
ATOM 1519 N N . ALA A 1 197 ? -3.373 13.072 4.844 1.00 78.12 197 ALA A N 1
ATOM 1520 C CA . ALA A 1 197 ? -3.678 14.166 3.926 1.00 78.12 197 ALA A CA 1
ATOM 1521 C C . ALA A 1 197 ? -2.620 14.297 2.818 1.00 78.12 197 ALA A C 1
ATOM 1523 O O . ALA A 1 197 ? -2.957 14.366 1.636 1.00 78.12 197 ALA A O 1
ATOM 1524 N N . ALA A 1 198 ? -1.334 14.271 3.179 1.00 81.12 198 ALA A N 1
ATOM 1525 C CA . ALA A 1 198 ? -0.239 14.331 2.215 1.00 81.12 198 ALA A CA 1
ATOM 1526 C C . ALA A 1 198 ? -0.267 13.141 1.241 1.00 81.12 198 ALA A C 1
ATOM 1528 O O . ALA A 1 198 ? -0.089 13.329 0.036 1.00 81.12 198 ALA A O 1
ATOM 1529 N N . ALA A 1 199 ? -0.551 11.930 1.732 1.00 81.62 199 ALA A N 1
ATOM 1530 C CA . ALA A 1 199 ? -0.672 10.744 0.886 1.00 81.62 199 ALA A CA 1
ATOM 1531 C C . ALA A 1 199 ? -1.794 10.887 -0.160 1.00 81.62 199 ALA A C 1
ATOM 1533 O O . ALA A 1 199 ? -1.590 10.551 -1.329 1.00 81.62 199 ALA A O 1
ATOM 1534 N N . VAL A 1 200 ? -2.946 11.448 0.227 1.00 82.00 200 VAL A N 1
ATOM 1535 C CA . VAL A 1 200 ? -4.081 11.687 -0.685 1.00 82.00 200 VAL A CA 1
ATOM 1536 C C . VAL A 1 200 ? -3.746 12.733 -1.754 1.00 82.00 200 VAL A C 1
ATOM 1538 O O . VAL A 1 200 ? -4.177 12.600 -2.897 1.00 82.00 200 VAL A O 1
ATOM 1541 N N . VAL A 1 201 ? -2.931 13.742 -1.436 1.00 83.94 201 VAL A N 1
ATOM 1542 C CA . VAL A 1 201 ? -2.496 14.759 -2.414 1.00 83.94 201 VAL A CA 1
ATOM 1543 C C . VAL A 1 201 ? -1.516 14.190 -3.447 1.00 83.94 201 VAL A C 1
ATOM 1545 O O . VAL A 1 201 ? -1.542 14.588 -4.612 1.00 83.94 201 VAL A O 1
ATOM 1548 N N . VAL A 1 202 ? -0.664 13.239 -3.053 1.00 85.00 202 VAL A N 1
ATOM 1549 C CA . VAL A 1 202 ? 0.306 12.587 -3.957 1.00 85.00 202 VAL A CA 1
ATOM 1550 C C . VAL A 1 202 ? -0.365 11.557 -4.876 1.00 85.00 202 VAL A C 1
ATOM 1552 O O . VAL A 1 202 ? 0.107 11.298 -5.985 1.00 85.00 202 VAL A O 1
ATOM 1555 N N . LEU A 1 203 ? -1.497 11.002 -4.451 1.00 86.31 203 LEU A N 1
ATOM 1556 C CA . LEU A 1 203 ? -2.246 9.968 -5.156 1.00 86.31 203 LEU A CA 1
ATOM 1557 C C . LEU A 1 203 ? -2.523 10.235 -6.657 1.00 86.31 203 LEU A C 1
ATOM 1559 O O . LEU A 1 203 ? -2.222 9.356 -7.469 1.00 86.31 203 LEU A O 1
ATOM 1563 N N . PRO A 1 204 ? -3.040 11.405 -7.088 1.00 87.88 204 PRO A N 1
ATOM 1564 C CA . PRO A 1 204 ? -3.283 11.673 -8.508 1.00 87.88 204 PRO A CA 1
ATOM 1565 C C . PRO A 1 204 ? -2.013 11.640 -9.359 1.00 87.88 204 PRO A C 1
ATOM 1567 O O . PRO A 1 204 ? -2.059 11.213 -10.514 1.00 87.88 204 PRO A O 1
ATOM 1570 N N . ILE A 1 205 ? -0.865 12.026 -8.796 1.00 89.50 205 ILE A N 1
ATOM 1571 C CA . ILE A 1 205 ? 0.427 11.951 -9.490 1.00 89.50 205 ILE A CA 1
ATOM 1572 C C . ILE A 1 205 ? 0.789 10.484 -9.750 1.00 89.50 205 ILE A C 1
ATOM 1574 O O . ILE A 1 205 ? 1.232 10.147 -10.848 1.00 89.50 205 ILE A O 1
ATOM 1578 N N . LEU A 1 206 ? 0.536 9.598 -8.782 1.00 87.31 206 LEU A N 1
ATOM 1579 C CA . LEU A 1 206 ? 0.768 8.160 -8.930 1.00 87.31 206 LEU A CA 1
ATOM 1580 C C . LEU A 1 206 ? -0.157 7.529 -9.968 1.00 87.31 206 LEU A C 1
ATOM 1582 O O . LEU A 1 206 ? 0.320 6.858 -10.884 1.00 87.31 206 LEU A O 1
ATOM 1586 N N . CYS A 1 207 ? -1.466 7.770 -9.860 1.00 86.56 207 CYS A N 1
ATOM 1587 C CA . CYS A 1 207 ? -2.448 7.233 -10.802 1.00 86.56 207 CYS A CA 1
ATOM 1588 C C . CYS A 1 207 ? -2.179 7.728 -12.230 1.00 86.56 207 CYS A C 1
ATOM 1590 O O . CYS A 1 207 ? -2.161 6.929 -13.168 1.00 86.56 207 CYS A O 1
ATOM 1592 N N . GLY A 1 208 ? -1.905 9.026 -12.398 1.00 87.44 208 GLY A N 1
ATOM 1593 C CA . GLY A 1 208 ? -1.579 9.618 -13.695 1.00 87.44 208 GLY A CA 1
ATOM 1594 C C . GLY A 1 208 ? -0.249 9.113 -14.258 1.00 87.44 208 GLY A C 1
ATOM 1595 O O . GLY A 1 208 ? -0.164 8.781 -15.442 1.00 87.44 208 GLY A O 1
ATOM 1596 N N . GLY A 1 209 ? 0.775 8.989 -13.409 1.00 86.88 209 GLY A N 1
ATOM 1597 C CA . GLY A 1 209 ? 2.080 8.442 -13.780 1.00 86.88 209 GLY A CA 1
ATOM 1598 C C . GLY A 1 209 ? 1.974 7.001 -14.275 1.00 86.88 209 GLY A C 1
ATOM 1599 O O . GLY A 1 209 ? 2.419 6.694 -15.384 1.00 86.88 209 GLY A O 1
ATOM 1600 N N . LEU A 1 210 ? 1.313 6.134 -13.503 1.00 85.94 210 LEU A N 1
ATOM 1601 C CA . LEU A 1 210 ? 1.081 4.733 -13.868 1.00 85.94 210 LEU A CA 1
ATOM 1602 C C . LEU A 1 210 ? 0.241 4.601 -15.138 1.00 85.94 210 LEU A C 1
ATOM 1604 O O . LEU A 1 210 ? 0.564 3.785 -16.004 1.00 85.94 210 LEU A O 1
ATOM 1608 N N . TRP A 1 211 ? -0.802 5.418 -15.297 1.00 88.06 211 TRP A N 1
ATOM 1609 C CA . TRP A 1 211 ? -1.604 5.415 -16.518 1.00 88.06 211 TRP A CA 1
ATOM 1610 C C . TRP A 1 211 ? -0.779 5.826 -17.742 1.00 88.06 211 TRP A C 1
ATOM 1612 O O . TRP A 1 211 ? -0.828 5.159 -18.774 1.00 88.06 211 TRP A O 1
ATOM 1622 N N . CYS A 1 212 ? 0.064 6.853 -17.621 1.00 86.38 212 CYS A N 1
ATOM 1623 C CA . CYS A 1 212 ? 0.954 7.284 -18.699 1.00 86.38 212 CYS A CA 1
ATOM 1624 C C . CYS A 1 212 ? 1.979 6.198 -19.082 1.00 86.38 212 CYS A C 1
ATOM 1626 O O . CYS A 1 212 ? 2.194 5.938 -20.270 1.00 86.38 212 CYS A O 1
ATOM 1628 N N . LEU A 1 213 ? 2.570 5.529 -18.085 1.00 84.75 213 LEU A N 1
ATOM 1629 C CA . LEU A 1 213 ? 3.520 4.425 -18.272 1.00 84.75 213 LEU A CA 1
ATOM 1630 C C . LEU A 1 213 ? 2.871 3.218 -18.967 1.00 84.75 213 LEU A C 1
ATOM 1632 O O . LEU A 1 213 ? 3.436 2.676 -19.914 1.00 84.75 213 LEU A O 1
ATOM 1636 N N . THR A 1 214 ? 1.671 2.827 -18.535 1.00 84.25 214 THR A N 1
ATOM 1637 C CA . THR A 1 214 ? 0.943 1.646 -19.046 1.00 84.25 214 THR A CA 1
ATOM 1638 C C . THR A 1 214 ? 0.244 1.877 -20.384 1.00 84.25 214 THR A C 1
ATOM 1640 O O . THR A 1 214 ? 0.087 0.942 -21.177 1.00 84.25 214 THR A O 1
ATOM 1643 N N . ALA A 1 215 ? -0.136 3.120 -20.688 1.00 81.19 215 ALA A N 1
ATOM 1644 C CA . ALA A 1 215 ? -0.769 3.471 -21.956 1.00 81.19 215 ALA A CA 1
ATOM 1645 C C . ALA A 1 215 ? 0.230 3.570 -23.124 1.00 81.19 215 ALA A C 1
ATOM 1647 O O . ALA A 1 215 ? -0.165 3.370 -24.281 1.00 81.19 215 ALA A O 1
ATOM 1648 N N . ARG A 1 216 ? 1.506 3.880 -22.845 1.00 79.69 216 ARG A N 1
ATOM 1649 C CA . ARG A 1 216 ? 2.547 4.120 -23.857 1.00 79.69 216 ARG A CA 1
ATOM 1650 C C . ARG A 1 216 ? 3.321 2.845 -24.204 1.00 79.69 216 ARG A C 1
ATOM 1652 O O . ARG A 1 216 ? 3.964 2.225 -23.363 1.00 79.69 216 ARG A O 1
ATOM 1659 N N . THR A 1 217 ? 3.365 2.521 -25.496 1.00 70.12 217 THR A N 1
ATOM 1660 C CA . THR A 1 217 ? 4.146 1.391 -26.036 1.00 70.12 217 THR A CA 1
ATOM 1661 C C . THR A 1 217 ? 5.655 1.568 -25.878 1.00 70.12 217 THR A C 1
ATOM 1663 O O . THR A 1 217 ? 6.372 0.574 -25.865 1.00 70.12 217 THR A O 1
ATOM 1666 N N . ALA A 1 218 ? 6.127 2.808 -25.720 1.00 71.81 218 ALA A N 1
ATOM 1667 C CA . ALA A 1 218 ? 7.541 3.130 -25.549 1.00 71.81 218 ALA A CA 1
ATOM 1668 C C . ALA A 1 218 ? 8.154 2.550 -24.260 1.00 71.81 218 ALA A C 1
ATOM 1670 O O . ALA A 1 218 ? 9.340 2.245 -24.253 1.00 71.81 218 ALA A O 1
ATOM 1671 N N . PHE A 1 219 ? 7.365 2.379 -23.191 1.00 71.31 219 PHE A N 1
ATOM 1672 C CA . PHE A 1 219 ? 7.877 1.933 -21.887 1.00 71.31 219 PHE A CA 1
ATOM 1673 C C . PHE A 1 219 ? 7.625 0.446 -21.605 1.00 71.31 219 PHE A C 1
ATOM 1675 O O . PHE A 1 219 ? 8.474 -0.220 -21.023 1.00 71.31 219 PHE A O 1
ATOM 1682 N N . ILE A 1 220 ? 6.474 -0.089 -22.024 1.00 71.56 220 ILE A N 1
ATOM 1683 C CA . ILE A 1 220 ? 6.035 -1.463 -21.705 1.00 71.56 220 ILE A CA 1
ATOM 1684 C C . ILE A 1 220 ? 6.087 -2.415 -22.918 1.00 71.56 220 ILE A C 1
ATOM 1686 O O . ILE A 1 220 ? 6.047 -3.639 -22.768 1.00 71.56 220 ILE A O 1
ATOM 1690 N N . GLY A 1 221 ? 6.232 -1.871 -24.128 1.00 74.75 221 GLY A N 1
ATOM 1691 C CA . GLY A 1 221 ? 6.202 -2.629 -25.376 1.00 74.75 221 GLY A CA 1
ATOM 1692 C C . GLY A 1 221 ? 4.779 -2.918 -25.884 1.00 74.75 221 GLY A C 1
ATOM 1693 O O . GLY A 1 221 ? 3.795 -2.796 -25.152 1.00 74.75 221 GLY A O 1
ATOM 1694 N N . PRO A 1 222 ? 4.633 -3.305 -27.164 1.00 72.25 222 PRO A N 1
ATOM 1695 C CA . PRO A 1 222 ? 3.327 -3.453 -27.813 1.00 72.25 222 PRO A CA 1
ATOM 1696 C C . PRO A 1 222 ? 2.499 -4.633 -27.279 1.00 72.25 222 PRO A C 1
ATOM 1698 O O . PRO A 1 222 ? 1.274 -4.579 -27.312 1.00 72.25 222 PRO A O 1
ATOM 1701 N N . ALA A 1 223 ? 3.146 -5.682 -26.761 1.00 75.88 223 ALA A N 1
ATOM 1702 C CA . ALA A 1 223 ? 2.480 -6.906 -26.306 1.00 75.88 223 ALA A CA 1
ATOM 1703 C C . ALA A 1 223 ? 1.797 -6.784 -24.929 1.00 75.88 223 ALA A C 1
ATOM 1705 O O . ALA A 1 223 ? 0.929 -7.593 -24.605 1.00 75.88 223 ALA A O 1
ATOM 1706 N N . TYR A 1 224 ? 2.192 -5.800 -24.116 1.00 75.75 224 TYR A N 1
ATOM 1707 C CA . TYR A 1 224 ? 1.757 -5.656 -22.720 1.00 75.75 224 TYR A CA 1
ATOM 1708 C C . TYR A 1 224 ? 1.026 -4.340 -22.445 1.00 75.75 224 TYR A C 1
ATOM 1710 O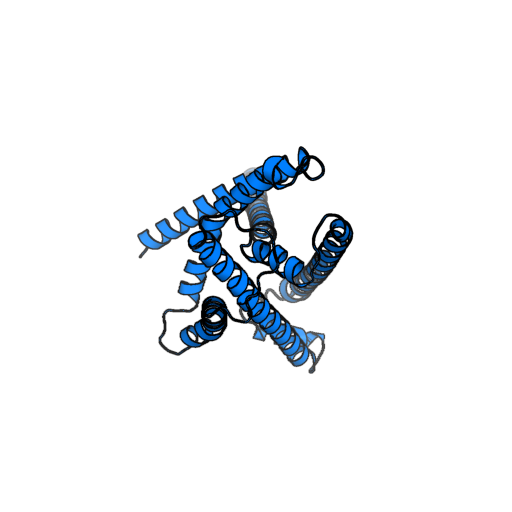 O . TYR A 1 224 ? 0.768 -4.011 -21.290 1.00 75.75 224 TYR A O 1
ATOM 1718 N N . ARG A 1 225 ? 0.694 -3.592 -23.501 1.00 78.88 225 ARG A N 1
ATOM 1719 C CA . ARG A 1 225 ? -0.078 -2.354 -23.405 1.00 78.88 225 ARG A CA 1
ATOM 1720 C C . ARG A 1 225 ? -1.460 -2.631 -22.822 1.00 78.88 225 ARG A C 1
ATOM 1722 O O . ARG A 1 225 ? -2.095 -3.626 -23.180 1.00 78.88 225 ARG A O 1
ATOM 1729 N N . ASN A 1 226 ? -1.940 -1.689 -22.014 1.00 81.00 226 ASN A N 1
ATOM 1730 C CA . ASN A 1 226 ? -3.287 -1.766 -21.482 1.00 81.00 226 ASN A CA 1
ATOM 1731 C C . ASN A 1 226 ? -4.352 -1.856 -22.582 1.00 81.00 226 ASN A C 1
ATOM 1733 O O . ASN A 1 226 ? -4.352 -1.089 -23.555 1.00 81.00 226 ASN A O 1
ATOM 1737 N N . LYS A 1 227 ? -5.304 -2.768 -22.383 1.00 86.31 227 LYS A N 1
ATOM 1738 C CA . LYS A 1 227 ? -6.533 -2.864 -23.173 1.00 86.31 227 LYS A CA 1
ATOM 1739 C C . LYS A 1 227 ? -7.413 -1.638 -22.924 1.00 86.31 227 LYS A C 1
ATOM 1741 O O . LYS A 1 227 ? -7.255 -0.912 -21.946 1.00 86.31 227 LYS A O 1
ATOM 1746 N N . TRP A 1 228 ? -8.386 -1.419 -23.807 1.00 85.50 228 TRP A N 1
ATOM 1747 C CA . TRP A 1 228 ? -9.301 -0.280 -23.695 1.00 85.50 228 TRP A CA 1
ATOM 1748 C C . TRP A 1 228 ? -10.028 -0.245 -22.338 1.00 85.50 228 TRP A C 1
ATOM 1750 O O . TRP A 1 228 ? -10.119 0.821 -21.744 1.00 85.50 228 TRP A O 1
ATOM 1760 N N . TRP A 1 229 ? -10.436 -1.402 -21.802 1.00 86.50 229 TRP A N 1
ATOM 1761 C CA . TRP A 1 229 ? -11.102 -1.491 -20.499 1.00 86.50 229 TRP A CA 1
ATOM 1762 C C . TRP A 1 229 ? -10.158 -1.202 -19.321 1.00 86.50 229 TRP A C 1
ATOM 1764 O O . TRP A 1 229 ? -10.563 -0.536 -18.375 1.00 86.50 229 TRP A O 1
ATOM 1774 N N . GLU A 1 230 ? -8.889 -1.626 -19.386 1.00 86.38 230 GLU A N 1
ATOM 1775 C CA . GLU A 1 230 ? -7.879 -1.318 -18.357 1.00 86.38 230 GLU A CA 1
ATOM 1776 C C . GLU A 1 230 ? -7.611 0.191 -18.319 1.00 86.38 230 GLU A C 1
ATOM 1778 O O . GLU A 1 230 ? -7.504 0.784 -17.248 1.00 86.38 230 GLU A O 1
ATOM 1783 N N . ASN A 1 231 ? -7.599 0.840 -19.488 1.00 87.50 231 ASN A N 1
ATOM 1784 C CA . ASN A 1 231 ? -7.513 2.297 -19.578 1.00 87.50 231 ASN A CA 1
ATOM 1785 C C . ASN A 1 231 ? -8.760 2.993 -19.024 1.00 87.50 231 ASN A C 1
ATOM 1787 O O . ASN A 1 231 ? -8.617 4.023 -18.377 1.00 87.50 231 ASN A O 1
ATOM 1791 N N . THR A 1 232 ? -9.964 2.450 -19.230 1.00 86.94 232 THR A N 1
ATOM 1792 C CA . THR A 1 232 ? -11.190 3.001 -18.629 1.00 86.94 232 THR A CA 1
ATOM 1793 C C . THR A 1 232 ? -11.155 2.913 -17.103 1.00 86.94 232 THR A C 1
ATOM 1795 O O . THR A 1 232 ? -11.492 3.886 -16.432 1.00 86.94 232 THR A O 1
ATOM 1798 N N . VAL A 1 233 ? -10.697 1.787 -16.546 1.00 86.75 233 VAL A N 1
ATOM 1799 C CA . VAL A 1 233 ? -10.545 1.618 -15.091 1.00 86.75 233 VAL A CA 1
ATOM 1800 C C . VAL A 1 233 ? -9.506 2.592 -14.534 1.00 86.75 233 VAL A C 1
ATOM 1802 O O . VAL A 1 233 ? -9.782 3.274 -13.549 1.00 86.75 233 VAL A O 1
ATOM 1805 N N . LEU A 1 234 ? -8.342 2.720 -15.180 1.00 87.00 234 LEU A N 1
ATOM 1806 C CA . LEU A 1 234 ? -7.312 3.675 -14.759 1.00 87.00 234 LEU A CA 1
ATOM 1807 C C . LEU A 1 234 ? -7.769 5.132 -14.881 1.00 87.00 234 LEU A C 1
ATOM 1809 O O . LEU A 1 234 ? -7.465 5.930 -13.999 1.00 87.00 234 LEU A O 1
ATOM 1813 N N . ALA A 1 235 ? -8.531 5.474 -15.921 1.00 88.88 235 ALA A N 1
ATOM 1814 C CA . ALA A 1 235 ? -9.131 6.797 -16.058 1.00 88.88 235 ALA A CA 1
ATOM 1815 C C . ALA A 1 235 ? -10.120 7.080 -14.917 1.00 88.88 235 ALA A C 1
ATOM 1817 O O . ALA A 1 235 ? -10.085 8.158 -14.330 1.00 88.88 235 ALA A O 1
ATOM 1818 N N . GLY A 1 236 ? -10.955 6.097 -14.559 1.00 88.12 236 GLY A N 1
ATOM 1819 C 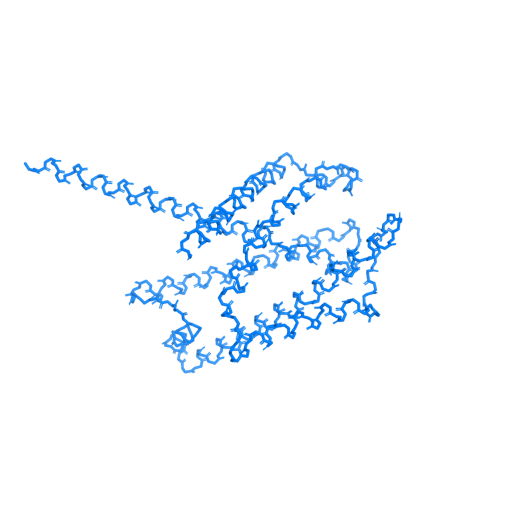CA . GLY A 1 236 ? -11.853 6.186 -13.407 1.00 88.12 236 GLY A CA 1
ATOM 1820 C C . GLY A 1 236 ? -11.095 6.406 -12.098 1.00 88.12 236 GLY A C 1
ATOM 1821 O O . GLY A 1 236 ? -11.403 7.341 -11.365 1.00 88.12 236 GLY A O 1
ATOM 1822 N N . LEU A 1 237 ? -10.049 5.615 -11.838 1.00 86.00 237 LEU A N 1
ATOM 1823 C CA . LEU A 1 237 ? -9.195 5.774 -10.655 1.00 86.00 237 LEU A CA 1
ATOM 1824 C C . LEU A 1 237 ? -8.497 7.138 -10.620 1.00 86.00 237 LEU A C 1
ATOM 1826 O O . LEU A 1 237 ? -8.416 7.757 -9.562 1.00 86.00 237 LEU A O 1
ATOM 1830 N N . PHE A 1 238 ? -8.037 7.636 -11.768 1.00 89.44 238 PHE A N 1
ATOM 1831 C CA . PHE A 1 238 ? -7.436 8.961 -11.866 1.00 89.44 238 PHE A CA 1
ATOM 1832 C C . PHE A 1 238 ? -8.446 10.069 -11.532 1.00 89.44 238 PHE A C 1
ATOM 1834 O O . PHE A 1 238 ? -8.147 10.946 -10.723 1.00 89.44 238 PHE A O 1
ATOM 1841 N N . ILE A 1 239 ? -9.668 10.002 -12.066 1.00 89.75 239 ILE A N 1
ATOM 1842 C CA . ILE A 1 239 ? -10.729 10.968 -11.743 1.00 89.75 239 ILE A CA 1
ATOM 1843 C C . ILE A 1 239 ? -11.085 10.912 -10.250 1.00 89.75 239 ILE A C 1
ATOM 1845 O O . ILE A 1 239 ? -11.142 11.955 -9.598 1.00 89.75 239 ILE A O 1
ATOM 1849 N N . LEU A 1 240 ? -11.254 9.711 -9.688 1.00 86.94 240 LEU A N 1
ATOM 1850 C CA . LEU A 1 240 ? -11.530 9.528 -8.260 1.00 86.94 240 LEU A CA 1
ATOM 1851 C C . LEU A 1 240 ? -10.389 10.065 -7.384 1.00 86.94 240 LEU A C 1
ATOM 1853 O O . LEU A 1 240 ? -10.648 10.689 -6.358 1.00 86.94 240 LEU A O 1
ATOM 1857 N N . SER A 1 241 ? -9.131 9.892 -7.801 1.00 87.31 241 SER A N 1
ATOM 1858 C CA . SER A 1 241 ? -7.981 10.437 -7.072 1.00 87.31 241 SER A CA 1
ATOM 1859 C C . SER A 1 241 ? -7.944 11.967 -7.066 1.00 87.31 241 SER A C 1
ATOM 1861 O O . SER A 1 241 ? -7.620 12.563 -6.041 1.00 87.31 241 SER A O 1
ATOM 1863 N N . LEU A 1 242 ? -8.322 12.614 -8.175 1.00 89.75 242 LEU A N 1
ATOM 1864 C CA . LEU A 1 242 ? -8.429 14.073 -8.249 1.00 89.75 242 LEU A CA 1
ATOM 1865 C C . LEU A 1 242 ? -9.556 14.588 -7.356 1.00 89.75 242 LEU A C 1
ATOM 1867 O O . LEU A 1 242 ? -9.378 15.580 -6.650 1.00 89.75 242 LEU A O 1
ATOM 1871 N N . TRP A 1 243 ? -10.694 13.893 -7.358 1.00 87.12 243 TRP A N 1
ATOM 1872 C CA . TRP A 1 243 ? -11.811 14.210 -6.476 1.00 87.12 243 TRP A CA 1
ATOM 1873 C C . TRP A 1 243 ? -11.419 14.089 -4.999 1.00 87.12 243 TRP A C 1
ATOM 1875 O O . TRP A 1 243 ? -11.646 15.017 -4.225 1.00 87.12 243 TRP A O 1
ATOM 1885 N N . ALA A 1 244 ? -10.760 12.995 -4.613 1.00 82.25 244 ALA A N 1
ATOM 1886 C CA . ALA A 1 244 ? -10.292 12.787 -3.245 1.00 82.25 244 ALA A CA 1
ATOM 1887 C C . ALA A 1 244 ? -9.258 13.837 -2.810 1.00 82.25 244 ALA A C 1
ATOM 1889 O O . ALA A 1 244 ? -9.353 14.375 -1.705 1.00 82.25 244 ALA A O 1
ATOM 1890 N N . ALA A 1 245 ? -8.312 14.188 -3.687 1.00 85.88 245 ALA A N 1
ATOM 1891 C CA . ALA A 1 245 ? -7.349 15.256 -3.430 1.00 85.88 245 ALA A CA 1
ATOM 1892 C C . ALA A 1 245 ? -8.043 16.612 -3.227 1.00 85.88 245 ALA A C 1
ATOM 1894 O O . ALA A 1 245 ? -7.725 17.329 -2.279 1.00 85.88 245 ALA A O 1
ATOM 1895 N N . TYR A 1 246 ? -9.036 16.936 -4.060 1.00 86.62 246 TYR A N 1
ATOM 1896 C CA . TYR A 1 246 ? -9.831 18.157 -3.920 1.00 86.62 246 TYR A CA 1
ATOM 1897 C C . TYR A 1 246 ? -10.577 18.210 -2.578 1.00 86.62 246 TYR A C 1
ATOM 1899 O O . TYR A 1 246 ? -10.497 19.213 -1.866 1.00 86.62 246 TYR A O 1
ATOM 1907 N N . GLN A 1 247 ? -11.232 17.110 -2.189 1.00 82.00 247 GLN A N 1
ATOM 1908 C CA . GLN A 1 247 ? -11.922 17.008 -0.900 1.00 82.00 247 GLN A CA 1
ATOM 1909 C C . GLN A 1 247 ? -10.960 17.147 0.283 1.00 82.00 247 GLN A C 1
ATOM 1911 O O . GLN A 1 247 ? -11.260 17.860 1.240 1.00 82.00 247 GLN A O 1
ATOM 1916 N N . SER A 1 248 ? -9.778 16.530 0.204 1.00 81.06 248 SER A N 1
ATOM 1917 C CA . SER A 1 248 ? -8.759 16.651 1.247 1.00 81.06 248 SER A CA 1
ATOM 1918 C C . SER A 1 248 ? -8.291 18.097 1.419 1.00 81.06 248 SER A C 1
ATOM 1920 O O . SER A 1 248 ? -8.147 18.557 2.548 1.00 81.06 248 SER A O 1
ATOM 1922 N N . VAL A 1 249 ? -8.080 18.837 0.326 1.00 82.44 249 VAL A N 1
ATOM 1923 C CA . VAL A 1 249 ? -7.662 20.247 0.390 1.00 82.44 249 VAL A CA 1
ATOM 1924 C C . VAL A 1 249 ? -8.751 21.112 1.023 1.00 82.44 249 VAL A C 1
ATOM 1926 O O . VAL A 1 249 ? -8.448 21.918 1.905 1.00 82.44 249 VAL A O 1
ATOM 1929 N N . ILE A 1 250 ? -10.018 20.923 0.641 1.00 81.62 250 ILE A N 1
ATOM 1930 C CA . ILE A 1 250 ? -11.140 21.647 1.257 1.00 81.62 250 ILE A CA 1
ATOM 1931 C C . ILE A 1 250 ? -11.231 21.336 2.751 1.00 81.62 250 ILE A C 1
ATOM 1933 O O . ILE A 1 250 ? -11.368 22.257 3.553 1.00 81.62 250 ILE A O 1
ATOM 1937 N N . ALA A 1 251 ? -11.123 20.062 3.136 1.00 73.56 251 ALA A N 1
ATOM 1938 C CA . ALA A 1 251 ? -11.192 19.647 4.533 1.00 73.56 251 ALA A CA 1
ATOM 1939 C C . ALA A 1 251 ? -10.092 20.305 5.382 1.00 73.56 251 ALA A C 1
ATOM 1941 O O . ALA A 1 251 ? -10.380 20.828 6.456 1.00 73.56 251 ALA A O 1
ATOM 1942 N N . ILE A 1 252 ? -8.856 20.347 4.873 1.00 74.88 252 ILE A N 1
ATOM 1943 C CA . ILE A 1 252 ? -7.728 21.015 5.540 1.00 74.88 252 ILE A CA 1
ATOM 1944 C C . ILE A 1 252 ? -7.973 22.522 5.639 1.00 74.88 252 ILE A C 1
ATOM 1946 O O . ILE A 1 252 ? -7.760 23.109 6.696 1.00 74.88 252 ILE A O 1
ATOM 1950 N N . THR A 1 253 ? -8.449 23.143 4.558 1.00 77.25 253 THR A N 1
ATOM 1951 C CA . THR A 1 253 ? -8.702 24.589 4.522 1.00 77.25 253 THR A CA 1
ATOM 1952 C C . THR A 1 253 ? -9.793 24.971 5.524 1.00 77.25 253 THR A C 1
ATOM 1954 O O . THR A 1 253 ? -9.610 25.892 6.312 1.00 77.25 253 THR A O 1
ATOM 1957 N N . ASN A 1 254 ? -10.891 24.215 5.571 1.00 74.62 254 ASN A N 1
ATOM 1958 C CA . ASN A 1 254 ? -11.965 24.422 6.542 1.00 74.62 254 ASN A CA 1
ATOM 1959 C C . ASN A 1 254 ? -11.497 24.198 7.984 1.00 74.62 254 ASN A C 1
ATOM 1961 O O . ASN A 1 254 ? -11.882 24.962 8.861 1.00 74.62 254 ASN A O 1
ATOM 1965 N N . ALA A 1 255 ? -10.653 23.194 8.239 1.00 67.75 255 ALA A N 1
ATOM 1966 C CA . ALA A 1 255 ? -10.084 22.971 9.568 1.00 67.75 255 ALA A CA 1
ATOM 1967 C C . ALA A 1 255 ? -9.202 24.148 10.025 1.00 67.75 255 ALA A C 1
ATOM 1969 O O . ALA A 1 255 ? -9.260 24.526 11.189 1.00 67.75 255 ALA A O 1
ATOM 1970 N N . LEU A 1 256 ? -8.450 24.757 9.101 1.00 66.81 256 LEU A N 1
ATOM 1971 C CA . LEU A 1 256 ? -7.621 25.944 9.345 1.00 66.81 256 LEU A CA 1
ATOM 1972 C C . LEU A 1 256 ? -8.426 27.235 9.556 1.00 66.81 256 LEU A C 1
ATOM 1974 O O . LEU A 1 256 ? -7.942 28.125 10.241 1.00 66.81 256 LEU A O 1
ATOM 1978 N N . TYR A 1 257 ? -9.627 27.353 8.979 1.00 63.06 257 TYR A N 1
ATOM 1979 C CA . TYR A 1 257 ? -10.512 28.515 9.170 1.00 63.06 257 TYR A CA 1
ATOM 1980 C C . TYR A 1 257 ? -11.344 28.460 10.466 1.00 63.06 257 TYR A C 1
ATOM 1982 O O . TYR A 1 257 ? -11.952 29.464 10.832 1.00 63.06 257 TYR A O 1
ATOM 1990 N N . ILE A 1 258 ? -11.420 27.299 11.127 1.00 53.03 258 ILE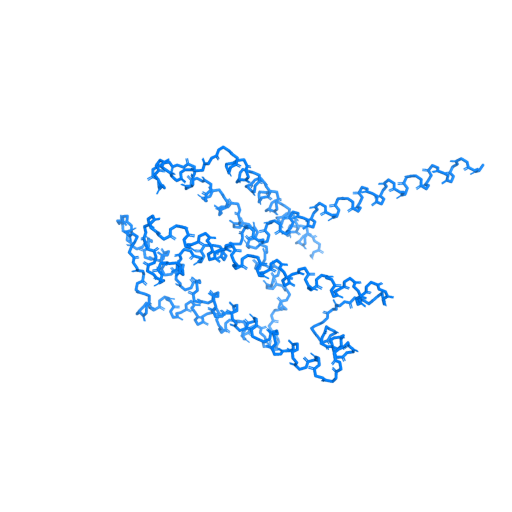 A N 1
ATOM 1991 C CA . ILE A 1 258 ? -12.203 27.089 12.361 1.00 53.03 258 ILE A CA 1
ATOM 1992 C C . ILE A 1 258 ? -11.330 27.220 13.629 1.00 53.03 258 ILE A C 1
ATOM 1994 O O . ILE A 1 258 ? -11.870 27.436 14.714 1.00 53.03 258 ILE A O 1
ATOM 1998 N N . THR A 1 259 ? -10.002 27.128 13.501 1.00 46.94 259 THR A N 1
ATOM 1999 C CA . THR A 1 259 ? -9.008 27.502 14.532 1.00 46.94 259 THR A CA 1
ATOM 2000 C C . THR A 1 259 ? -8.641 28.973 14.466 1.00 46.94 259 THR A C 1
ATOM 2002 O O . THR A 1 259 ? -8.527 29.590 15.547 1.00 46.94 259 THR A O 1
#